Protein AF-A0A2E3DP23-F1 (afdb_monomer_lite)

pLDDT: mean 84.44, std 19.14, range [30.38, 98.75]

Secondary structure (DSSP, 8-state):
----------------------------------------PPP-EEEEEETT-PEEPSS-TT-EESS--SEEEEEE-TT----HHHHHIIIII--SEEEEE-TTSS-----EEEE-TT-B-TTT--BS--EEEEESS-SGGGTT-EEEEEEE--SS--PPEEEEETTEEEEEEEEETTEEPBHHHHHHHHHH-HHHHHHEEEEEPP-TTS---TT-BSSTT--HHHH-SEE-B----EE--EEEEEE-SSTTEEEEEESSPPPSSEEEEEE--SGGGS-B-TT-PBTT--SS-TTSPPPPEEEEEEE----------PPP--------------

Sequence (334 aa):
MFKRENHRSLSKSKDSSKHGQDGVKRRLFLENLEDRRLLAVGPQLIGVQDNDGSLLRFDDPTQTRNVAPRELTFRFDENQSFSDLQYQSIQVDSTGIQITRSNYDGQFMPAQAETDFGLTDDLTGESLVNIRFTASRLGVEHNDIKLLFQKKDMQIASLPQINVVDDRIEIVLNATPNNYTTAGELVEAINNDVDARSLIFAELIPDQNGDTKQDQNIVLDVDLTEVSPVELGGADDIVVKPGFVGVGDSSNELIVRFADTLPDDLYRIDVFSNGSLALRNTDGDQFNDLDDDISTPGQDRIINFELDLGAKVRAVVPQPVIRTVDQSSTVIRE

Foldseek 3Di:
DDDDDDDDDDDDDDDDDDDDDDDPPPPPPPPVPPPPPPFCFFWEWPFKAFPVRDTFDQPDQEAEDQFFGQKIKTFTDPPFFADPVLFCCCQPVVFQKWKWFQLAPQDWAFWKFKDLLCQADPPPRHRLWMKMKTFLDAAPVLQFQWEFEAEDQPVDQDAWDWDDDPSYIYTYFHPHPPRGHFQLSPQVNQCPDLRSSNTIHMDIDADPVRHSSRRHGSHPPGDRVVVPTGTTHDHPMHIFRFPGWDADPDRRMIMTGGPDGDDFGKMKMKRDFGGPRFNGTPVRHGYQRGGPDPVDTGDIRMGMYGYNNDDDPPDDDDDDDDDPPPPPPDDDDD

Radius of gyration: 34.32 Å; chains: 1; bounding box: 72×85×162 Å

Structure (mmCIF, N/CA/C/O backbone):
data_AF-A0A2E3DP23-F1
#
_entry.id   AF-A0A2E3DP23-F1
#
loop_
_atom_site.group_PDB
_atom_site.id
_atom_site.type_symbol
_atom_site.label_atom_id
_atom_site.label_alt_id
_atom_site.label_comp_id
_atom_site.label_asym_id
_atom_site.label_entity_id
_atom_site.label_seq_id
_atom_site.pdbx_PDB_ins_code
_atom_site.Cartn_x
_atom_site.Cartn_y
_atom_site.Cartn_z
_atom_site.occupancy
_atom_site.B_iso_or_equiv
_atom_site.auth_seq_id
_atom_site.auth_comp_id
_atom_site.auth_asym_id
_atom_site.auth_atom_id
_atom_site.pdbx_PDB_model_num
ATOM 1 N N . MET A 1 1 ? 0.204 43.462 -65.271 1.00 36.88 1 MET A N 1
ATOM 2 C CA . MET A 1 1 ? 1.243 44.451 -65.632 1.00 36.88 1 MET A CA 1
ATOM 3 C C . MET A 1 1 ? 0.733 45.825 -65.193 1.00 36.88 1 MET A C 1
ATOM 5 O O . MET A 1 1 ? -0.346 46.179 -65.630 1.00 36.88 1 MET A O 1
ATOM 9 N N . PHE A 1 2 ? 1.457 46.503 -64.286 1.00 34.47 2 PHE A N 1
ATOM 10 C CA . PHE A 1 2 ? 1.295 47.889 -63.773 1.00 34.47 2 PHE A CA 1
ATOM 11 C C . PHE A 1 2 ? -0.096 48.323 -63.238 1.00 34.47 2 PHE A C 1
ATOM 13 O O . PHE A 1 2 ? -1.029 48.503 -64.000 1.00 34.47 2 PHE A O 1
ATOM 20 N N . LYS A 1 3 ? -0.346 48.401 -6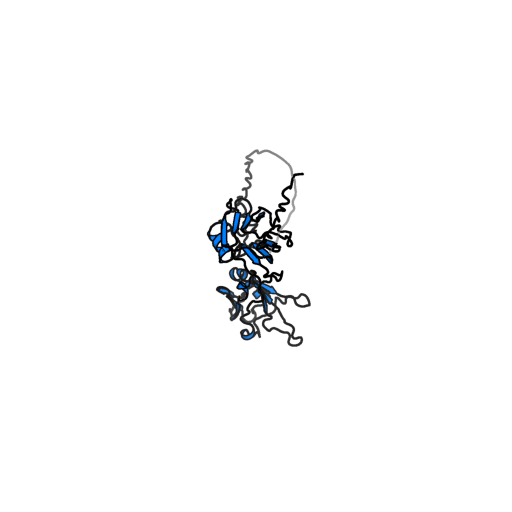1.918 1.00 33.12 3 LYS A N 1
ATOM 21 C CA . LYS A 1 3 ? 0.181 49.332 -60.883 1.00 33.12 3 LYS A CA 1
ATOM 22 C C . LYS A 1 3 ? -0.294 50.781 -61.111 1.00 33.12 3 LYS A C 1
ATOM 24 O O . LYS A 1 3 ? 0.259 51.454 -61.971 1.00 33.12 3 LYS A O 1
ATOM 29 N N . ARG A 1 4 ? -1.208 51.283 -60.271 1.00 35.47 4 ARG A N 1
ATOM 30 C CA . ARG A 1 4 ? -0.932 52.327 -59.255 1.00 35.47 4 ARG A CA 1
ATOM 31 C C . ARG A 1 4 ? -2.208 52.949 -58.688 1.00 35.47 4 ARG A C 1
ATOM 33 O O . ARG A 1 4 ? -3.120 53.331 -59.410 1.00 35.47 4 ARG A O 1
ATOM 40 N N . GLU A 1 5 ? -2.171 53.056 -57.368 1.00 35.97 5 GLU A N 1
ATOM 41 C CA . GLU A 1 5 ? -3.065 53.783 -56.479 1.00 35.97 5 GLU A CA 1
ATOM 42 C C . GLU A 1 5 ? -3.054 55.291 -56.754 1.00 35.97 5 GLU A C 1
ATOM 44 O O . GLU A 1 5 ? -2.080 55.835 -57.275 1.00 35.97 5 GLU A O 1
ATOM 49 N N . ASN A 1 6 ? -4.084 55.979 -56.260 1.00 34.97 6 ASN A N 1
ATOM 50 C CA . ASN A 1 6 ? -3.897 57.315 -55.713 1.00 34.97 6 ASN A CA 1
ATOM 51 C C . ASN A 1 6 ? -4.750 57.493 -54.452 1.00 34.97 6 ASN A C 1
ATOM 53 O O . ASN A 1 6 ? -5.978 57.473 -54.488 1.00 34.97 6 ASN A O 1
ATOM 57 N N . HIS A 1 7 ? -4.042 57.670 -53.338 1.00 37.12 7 HIS A N 1
ATOM 58 C CA . HIS A 1 7 ? -4.539 58.124 -52.048 1.00 37.12 7 HIS A CA 1
ATOM 59 C C . HIS A 1 7 ? -5.126 59.538 -52.134 1.00 37.12 7 HIS A C 1
ATOM 61 O O . HIS A 1 7 ? -4.534 60.405 -52.777 1.00 37.12 7 HIS A O 1
ATOM 67 N N . ARG A 1 8 ? -6.164 59.824 -51.333 1.00 35.97 8 ARG A N 1
ATOM 68 C CA . ARG A 1 8 ? -6.253 61.107 -50.610 1.00 35.97 8 ARG A CA 1
ATOM 69 C C . ARG A 1 8 ? -7.233 61.081 -49.430 1.00 35.97 8 ARG A C 1
ATOM 71 O O . ARG A 1 8 ? -8.444 61.080 -49.598 1.00 35.97 8 ARG A O 1
ATOM 78 N N . SER A 1 9 ? -6.624 61.061 -48.245 1.00 35.09 9 SER A N 1
ATOM 79 C CA . SER A 1 9 ? -6.905 61.869 -47.047 1.00 35.09 9 SER A CA 1
ATOM 80 C C . SER A 1 9 ? -8.351 62.270 -46.701 1.00 35.09 9 SER A C 1
ATOM 82 O O . SER A 1 9 ? -8.918 63.205 -47.263 1.00 35.09 9 SER A O 1
ATOM 84 N N . LEU A 1 10 ? -8.822 61.614 -45.639 1.00 39.22 10 LEU A N 1
ATOM 85 C CA . LEU A 1 10 ? -9.651 62.070 -44.513 1.00 39.22 10 LEU A CA 1
ATOM 86 C C . LEU A 1 10 ? -9.909 63.584 -44.379 1.00 39.22 10 LEU A C 1
ATOM 88 O O . LEU A 1 10 ? -8.973 64.377 -44.285 1.00 39.22 10 LEU A O 1
ATOM 92 N N . SER A 1 11 ? -11.176 63.953 -44.155 1.00 30.38 11 SER A N 1
ATOM 93 C CA . SER A 1 11 ? -11.518 65.069 -43.264 1.00 30.38 11 SER A CA 1
ATOM 94 C C . SER A 1 11 ? -12.951 64.958 -42.733 1.00 30.38 11 SER A C 1
ATOM 96 O O . SER A 1 11 ? -13.845 64.586 -43.490 1.00 30.38 11 SER A O 1
ATOM 98 N N . LYS A 1 12 ? -13.126 65.430 -41.487 1.00 34.12 12 LYS A N 1
ATOM 99 C CA . LYS A 1 12 ? -14.373 65.877 -40.831 1.00 34.12 12 LYS A CA 1
ATOM 100 C C . LYS A 1 12 ? -15.345 64.780 -40.403 1.00 34.12 12 LYS A C 1
ATOM 102 O O . LYS A 1 12 ? -15.490 63.766 -41.056 1.00 34.12 12 LYS A O 1
ATOM 107 N N . SER A 1 13 ? -16.142 64.942 -39.360 1.00 32.78 13 SER A N 1
ATOM 108 C CA . SER A 1 13 ? -16.258 65.872 -38.229 1.00 32.78 13 SER A CA 1
ATOM 109 C C . SER A 1 13 ? -17.547 65.395 -37.571 1.00 32.78 13 SER A C 1
ATOM 111 O O . SER A 1 13 ? -18.541 65.211 -38.270 1.00 32.78 13 SER A O 1
ATOM 113 N N . LYS A 1 14 ? -17.543 65.186 -36.257 1.00 40.28 14 LYS A N 1
ATOM 114 C CA . LYS A 1 14 ? -18.772 64.977 -35.486 1.00 40.28 14 LYS A CA 1
ATOM 115 C C . LYS A 1 14 ? -19.676 66.204 -35.640 1.00 40.28 14 LYS A C 1
ATOM 117 O O . LYS A 1 14 ? -19.157 67.309 -35.520 1.00 40.28 14 LYS A O 1
ATOM 122 N N . ASP A 1 15 ? -20.980 66.009 -35.829 1.00 33.66 15 ASP A N 1
ATOM 123 C CA . ASP A 1 15 ? -21.975 66.539 -34.890 1.00 33.66 15 ASP A CA 1
ATOM 124 C C . ASP A 1 15 ? -23.362 65.884 -35.065 1.00 33.66 15 ASP A C 1
ATOM 126 O O . ASP A 1 15 ? -23.753 65.511 -36.166 1.00 33.66 15 ASP A O 1
ATOM 130 N N . SER A 1 16 ? -24.007 65.729 -33.906 1.00 31.41 16 SER A N 1
ATOM 131 C CA . SER A 1 16 ? -25.416 65.554 -33.506 1.00 31.41 16 SER A CA 1
ATOM 132 C C . SER A 1 16 ? -26.531 65.598 -34.578 1.00 31.41 16 SER A C 1
ATOM 134 O O . SER A 1 16 ? -26.438 66.269 -35.591 1.00 31.41 16 SER A O 1
ATOM 136 N N . SER A 1 17 ? -27.702 64.965 -34.455 1.00 30.39 17 SER A N 1
ATOM 137 C CA . SER A 1 17 ? -28.584 64.603 -33.334 1.00 30.39 17 SER A CA 1
ATOM 138 C C . SER A 1 17 ? -29.705 63.716 -33.937 1.00 30.39 17 SER A C 1
ATOM 140 O O . SER A 1 17 ? -30.025 63.872 -35.108 1.00 30.39 17 SER A O 1
ATOM 142 N N . LYS A 1 18 ? -30.273 62.704 -33.269 1.00 34.69 18 LYS A N 1
ATOM 143 C CA . LYS A 1 18 ? -31.473 62.732 -32.397 1.00 34.69 18 LYS A CA 1
ATOM 144 C C . LYS A 1 18 ? -32.469 61.654 -32.872 1.00 34.69 18 LYS A C 1
ATOM 146 O O . LYS A 1 18 ? -32.751 61.555 -34.055 1.00 34.69 18 LYS A O 1
ATOM 151 N N . HIS A 1 19 ? -33.092 61.015 -31.881 1.00 33.88 19 HIS A N 1
ATOM 152 C CA . HIS A 1 19 ? -34.427 60.397 -31.896 1.00 33.88 19 HIS A CA 1
ATOM 153 C C . HIS A 1 19 ? -34.622 59.012 -32.525 1.00 33.88 19 HIS A C 1
ATOM 155 O O . HIS A 1 19 ? -34.475 58.806 -33.721 1.00 33.88 19 HIS A O 1
ATOM 161 N N . GLY A 1 20 ? -35.092 58.100 -31.672 1.00 34.06 20 GLY A N 1
ATOM 162 C CA . GLY A 1 20 ? -35.616 56.791 -32.036 1.00 34.06 20 GLY A CA 1
ATOM 163 C C . GLY A 1 20 ? -35.602 55.874 -30.822 1.00 34.06 20 GLY A C 1
ATOM 164 O O . GLY A 1 20 ? -34.677 55.088 -30.656 1.00 34.06 20 GLY A O 1
ATOM 165 N N . GLN A 1 21 ? -36.581 56.033 -29.928 1.00 47.22 21 GLN A N 1
ATOM 166 C CA . GLN A 1 21 ? -36.919 54.978 -28.978 1.00 47.22 21 GLN A CA 1
ATOM 167 C C . GLN A 1 21 ? -37.356 53.761 -29.790 1.00 47.22 21 GLN A C 1
ATOM 169 O O . GLN A 1 21 ? -38.341 53.868 -30.509 1.00 47.22 21 GLN A O 1
ATOM 174 N N . ASP A 1 22 ? -36.662 52.633 -29.668 1.00 43.31 22 ASP A N 1
ATOM 175 C CA . ASP A 1 22 ? -37.265 51.351 -30.012 1.00 43.31 22 ASP A CA 1
ATOM 176 C C . ASP A 1 22 ? -36.585 50.194 -29.279 1.00 43.31 22 ASP A C 1
ATOM 178 O O . ASP A 1 22 ? -35.395 49.925 -29.428 1.00 43.31 22 ASP A O 1
ATOM 182 N N . GLY A 1 23 ? -37.384 49.525 -28.448 1.00 42.91 23 GLY A N 1
ATOM 183 C CA . GLY A 1 23 ? -37.188 48.135 -28.062 1.00 42.91 23 GLY A CA 1
ATOM 184 C C . GLY A 1 23 ? -35.846 47.771 -27.436 1.00 42.91 23 GLY A C 1
ATOM 185 O O . GLY A 1 23 ? -35.184 46.853 -27.922 1.00 42.91 23 GLY A O 1
ATOM 186 N N . VAL A 1 24 ? -35.494 48.356 -26.283 1.00 41.56 24 VAL A N 1
ATOM 187 C CA . VAL A 1 24 ? -34.596 47.647 -25.359 1.00 41.56 24 VAL A CA 1
ATOM 188 C C . VAL A 1 24 ? -35.372 46.439 -24.842 1.00 41.56 24 VAL A C 1
ATOM 190 O O . VAL A 1 24 ? -36.045 46.484 -23.812 1.00 41.56 24 VAL A O 1
ATOM 193 N N . LYS A 1 25 ? -35.300 45.348 -25.613 1.00 48.38 25 LYS A N 1
ATOM 194 C CA . LYS A 1 25 ? -35.467 43.989 -25.122 1.00 48.38 25 LYS A CA 1
ATOM 195 C C . LYS A 1 25 ? -34.634 43.929 -23.850 1.00 48.38 25 LYS A C 1
ATOM 197 O O . LYS A 1 25 ? -33.406 43.889 -23.921 1.00 48.38 25 LYS A O 1
ATOM 202 N N . ARG A 1 26 ? -35.295 43.959 -22.690 1.00 49.75 26 ARG A N 1
ATOM 203 C CA . ARG A 1 26 ? -34.719 43.456 -21.448 1.00 49.75 26 ARG A CA 1
ATOM 204 C C . ARG A 1 26 ? -34.439 41.984 -21.720 1.00 49.75 26 ARG A C 1
ATOM 206 O O . ARG A 1 26 ? -35.286 41.132 -21.479 1.00 49.75 26 ARG A O 1
ATOM 213 N N . ARG A 1 27 ? -33.282 41.702 -22.327 1.00 51.25 27 ARG A N 1
ATOM 214 C CA . ARG A 1 27 ? -32.632 40.405 -22.228 1.00 51.25 27 ARG A CA 1
ATOM 215 C C . ARG A 1 27 ? -32.384 40.279 -20.741 1.00 51.25 27 ARG A C 1
ATOM 217 O O . ARG A 1 27 ? -31.445 40.868 -20.218 1.00 51.25 27 ARG A O 1
ATOM 224 N N . LEU A 1 28 ? -33.327 39.622 -20.071 1.00 43.59 28 LEU A N 1
ATOM 225 C CA . LEU A 1 28 ? -33.050 38.915 -18.843 1.00 43.59 28 LEU A CA 1
ATOM 226 C C . LEU A 1 28 ? -31.789 38.120 -19.169 1.00 43.59 28 LEU A C 1
ATOM 228 O O . LEU A 1 28 ? -31.831 37.173 -19.954 1.00 43.59 28 LEU A O 1
ATOM 232 N N . PHE A 1 29 ? -30.653 38.617 -18.691 1.00 46.75 29 PHE A N 1
ATOM 233 C CA . PHE A 1 29 ? -29.474 37.803 -18.488 1.00 46.75 29 PHE A CA 1
ATOM 234 C C . PHE A 1 29 ? -29.916 36.833 -17.394 1.00 46.75 29 PHE A C 1
ATOM 236 O O . PHE A 1 29 ? -29.727 37.067 -16.208 1.00 46.75 29 PHE A O 1
ATOM 243 N N . LEU A 1 30 ? -30.660 35.806 -17.803 1.00 50.38 30 LEU A N 1
ATOM 244 C CA . LEU A 1 30 ? -30.577 34.535 -17.131 1.00 50.38 30 LEU A CA 1
ATOM 245 C C . LEU A 1 30 ? -29.128 34.143 -17.386 1.00 50.38 30 LEU A C 1
ATOM 247 O O . LEU A 1 30 ? -28.790 33.645 -18.459 1.00 50.38 30 LEU A O 1
ATOM 251 N N . GLU A 1 31 ? -28.251 34.486 -16.442 1.00 50.41 31 GLU A N 1
ATOM 252 C CA . GLU A 1 31 ? -27.195 33.543 -16.115 1.00 50.41 31 GLU A CA 1
ATOM 253 C C . GLU A 1 31 ? -27.908 32.194 -16.068 1.00 50.41 31 GLU A C 1
ATOM 255 O O . GLU A 1 31 ? -28.864 32.018 -15.305 1.00 50.41 31 GLU A O 1
ATOM 260 N N . ASN A 1 32 ? -27.555 31.293 -16.986 1.00 53.38 32 ASN A N 1
ATOM 261 C CA . ASN A 1 32 ? -27.799 29.897 -16.695 1.00 53.38 32 ASN A CA 1
ATOM 262 C C . ASN A 1 32 ? -27.042 29.698 -15.394 1.00 53.38 32 ASN A C 1
ATOM 264 O O . ASN A 1 32 ? -25.818 29.808 -15.377 1.00 53.38 32 ASN A O 1
ATOM 268 N N . LEU A 1 33 ? -27.793 29.555 -14.304 1.00 57.03 33 LEU A N 1
ATOM 269 C CA . LEU A 1 33 ? -27.262 28.957 -13.101 1.00 57.03 33 LEU A CA 1
ATOM 270 C C . LEU A 1 33 ? -26.592 27.690 -13.617 1.00 57.03 33 LEU A C 1
ATOM 272 O O . LEU A 1 33 ? -27.275 26.873 -14.239 1.00 57.03 33 LEU A O 1
ATOM 276 N N . GLU A 1 34 ? -25.269 27.596 -13.489 1.00 55.78 34 GLU A N 1
ATOM 277 C CA . GLU A 1 34 ? -24.611 26.310 -13.660 1.00 55.78 34 GLU A CA 1
ATOM 278 C C . GLU A 1 34 ? -25.444 25.332 -12.845 1.00 55.78 34 GLU A C 1
ATOM 280 O O . GLU A 1 34 ? -25.796 25.637 -11.694 1.00 55.78 34 GLU A O 1
ATOM 285 N N . ASP A 1 35 ? -25.881 24.244 -13.486 1.00 52.91 35 ASP A N 1
ATOM 286 C CA . ASP A 1 35 ? -26.581 23.199 -12.768 1.00 52.91 35 ASP A CA 1
ATOM 287 C C . ASP A 1 35 ? -25.703 22.909 -11.562 1.00 52.91 35 ASP A C 1
ATOM 289 O O . ASP A 1 35 ? -24.542 22.523 -11.710 1.00 52.91 35 ASP A O 1
ATOM 293 N N . ARG A 1 36 ? -26.231 23.170 -10.363 1.00 45.75 36 ARG A N 1
ATOM 294 C CA . ARG A 1 36 ? -25.636 22.669 -9.136 1.00 45.75 36 ARG A CA 1
ATOM 295 C C . ARG A 1 36 ? -25.795 21.155 -9.211 1.00 45.75 36 ARG A C 1
ATOM 297 O O . ARG A 1 36 ? -26.650 20.590 -8.536 1.00 45.75 36 ARG A O 1
ATOM 304 N N . ARG A 1 37 ? -24.995 20.494 -10.053 1.00 48.16 37 ARG A N 1
ATOM 305 C CA . ARG A 1 37 ? -24.483 19.182 -9.711 1.00 48.16 37 ARG A CA 1
ATOM 306 C C . ARG A 1 37 ? -23.832 19.450 -8.367 1.00 48.16 37 ARG A C 1
ATOM 308 O O . ARG A 1 37 ? -22.857 20.193 -8.281 1.00 48.16 37 ARG A O 1
ATOM 315 N N . LEU A 1 38 ? -24.497 18.998 -7.305 1.00 53.09 38 LEU A N 1
ATOM 316 C CA . LEU A 1 38 ? -23.800 18.689 -6.070 1.00 53.09 38 LEU A CA 1
ATOM 317 C C . LEU A 1 38 ? -22.521 17.999 -6.536 1.00 53.09 38 LEU A C 1
ATOM 319 O O . LEU A 1 38 ? -22.615 17.006 -7.258 1.00 53.09 38 LEU A O 1
ATOM 323 N N . LEU A 1 39 ? -21.368 18.613 -6.270 1.00 55.50 39 LEU A N 1
ATOM 324 C CA . LEU A 1 39 ? -20.112 17.887 -6.367 1.00 55.50 39 LEU A CA 1
ATOM 325 C C . LEU A 1 39 ? -20.371 16.636 -5.531 1.00 55.50 39 LEU A C 1
ATOM 327 O O . LEU A 1 39 ? -20.762 16.772 -4.367 1.00 55.50 39 LEU A O 1
ATOM 331 N N . ALA A 1 40 ? -20.356 15.465 -6.164 1.00 56.00 40 ALA A N 1
ATOM 332 C CA . ALA A 1 40 ? -20.444 14.218 -5.434 1.00 56.00 40 ALA A CA 1
ATOM 333 C C . ALA A 1 40 ? -19.135 14.155 -4.655 1.00 56.00 40 ALA A C 1
ATOM 335 O O . ALA A 1 40 ? -18.089 13.850 -5.206 1.00 56.00 40 ALA A O 1
ATOM 336 N N . VAL A 1 41 ? -19.177 14.651 -3.422 1.00 76.69 41 VAL A N 1
ATOM 337 C CA . VAL A 1 41 ? -18.060 14.560 -2.496 1.00 76.69 41 VAL A CA 1
ATOM 338 C C . VAL A 1 41 ? -18.237 13.204 -1.847 1.00 76.69 41 VAL A C 1
ATOM 340 O O . VAL A 1 41 ? -19.283 12.931 -1.248 1.00 76.69 41 VAL A O 1
ATOM 343 N N . GLY A 1 42 ? -17.251 12.338 -2.028 1.00 86.75 42 GLY A N 1
ATOM 344 C CA . GLY A 1 42 ? -17.285 11.026 -1.420 1.00 86.75 42 GLY A CA 1
ATOM 345 C C . GLY A 1 42 ? -17.201 11.102 0.106 1.00 86.75 42 GLY A C 1
ATOM 346 O O . GLY A 1 42 ? -17.005 12.178 0.681 1.00 86.75 42 GLY A O 1
ATOM 347 N N . PRO A 1 43 ? -17.381 9.967 0.800 1.00 91.81 43 PRO A N 1
ATOM 348 C CA . PRO A 1 43 ? -17.526 9.962 2.247 1.00 91.81 43 PRO A CA 1
ATOM 349 C C . PRO A 1 43 ? -16.311 10.584 2.941 1.00 91.81 43 PRO A C 1
ATOM 351 O O . PRO A 1 43 ? -15.167 10.242 2.639 1.00 91.81 43 PRO A O 1
ATOM 354 N N . GLN A 1 44 ? -16.559 11.462 3.912 1.00 92.19 44 GLN A N 1
ATOM 355 C CA . GLN A 1 44 ? -15.531 12.095 4.739 1.00 92.19 44 GLN A CA 1
ATOM 356 C C . GLN A 1 44 ? -15.633 11.614 6.181 1.00 92.19 44 GLN A C 1
ATOM 358 O O . GLN A 1 44 ? -16.699 11.663 6.790 1.00 92.19 44 GLN A O 1
ATOM 363 N N . LEU A 1 45 ? -14.520 11.170 6.767 1.00 94.00 45 LEU A N 1
ATOM 364 C CA . LEU A 1 45 ? -14.516 10.649 8.135 1.00 94.00 45 LEU A CA 1
ATOM 365 C C . LEU A 1 45 ? -14.553 11.804 9.142 1.00 94.00 45 LEU A C 1
ATOM 367 O O . LEU A 1 45 ? -13.597 12.575 9.242 1.00 94.00 45 LEU A O 1
ATOM 371 N N . ILE A 1 46 ? -15.622 11.885 9.935 1.00 92.44 46 ILE A N 1
ATOM 372 C CA . ILE A 1 46 ? -15.774 12.905 10.986 1.00 92.44 46 ILE A CA 1
ATOM 373 C C . ILE A 1 46 ? -15.231 12.439 12.342 1.00 92.44 46 ILE A C 1
ATOM 375 O O . ILE A 1 46 ? -14.871 13.264 13.180 1.00 92.44 46 ILE A O 1
ATOM 379 N N . GLY A 1 47 ? -15.165 11.127 12.580 1.00 92.81 47 GLY A N 1
ATOM 380 C CA . GLY A 1 47 ? -14.684 10.577 13.844 1.00 92.81 47 GLY A CA 1
ATOM 381 C C . GLY A 1 47 ? -14.720 9.055 13.885 1.00 92.81 47 GLY A C 1
ATOM 382 O O . GLY A 1 47 ? -15.525 8.426 13.202 1.00 92.81 47 GLY A O 1
ATOM 383 N N . VAL A 1 48 ? -13.876 8.472 14.734 1.00 95.75 48 VAL A N 1
ATOM 384 C CA . VAL A 1 48 ? -13.966 7.059 15.122 1.00 95.75 48 VAL A CA 1
ATOM 385 C C . VAL A 1 48 ? -14.173 7.002 16.626 1.00 95.75 48 VAL A C 1
ATOM 387 O O . VAL A 1 48 ? -13.448 7.659 17.369 1.00 95.75 48 VAL A O 1
ATOM 390 N N . GLN A 1 49 ? -15.180 6.267 17.079 1.00 94.94 49 GLN A N 1
ATOM 391 C CA . GLN A 1 49 ? -15.509 6.101 18.494 1.00 94.94 49 GLN A CA 1
ATOM 392 C C . GLN A 1 49 ? -15.304 4.658 18.922 1.00 94.94 49 GLN A C 1
ATOM 394 O O . GLN A 1 49 ? -15.572 3.748 18.144 1.00 94.94 49 GLN A O 1
ATOM 399 N N . ASP A 1 50 ? -14.875 4.450 20.160 1.00 92.38 50 ASP A N 1
ATOM 400 C CA . ASP A 1 50 ? -14.935 3.136 20.792 1.00 92.38 50 ASP A CA 1
ATOM 401 C C . ASP A 1 50 ? -16.305 2.887 21.456 1.00 92.38 50 ASP A C 1
ATOM 403 O O . ASP A 1 50 ? -17.226 3.706 21.406 1.00 92.38 50 ASP A O 1
ATOM 407 N N . ASN A 1 51 ? -16.435 1.740 22.121 1.00 87.44 51 ASN A N 1
ATOM 408 C CA . ASN A 1 51 ? -17.660 1.337 22.821 1.00 87.44 51 ASN A CA 1
ATOM 409 C C . ASN A 1 51 ? -18.075 2.224 24.007 1.00 87.44 51 ASN A C 1
ATOM 411 O O . ASN A 1 51 ? -19.194 2.049 24.490 1.00 87.44 51 ASN A O 1
ATOM 415 N N . ASP A 1 52 ? -17.223 3.119 24.519 1.00 84.69 52 ASP A N 1
ATOM 416 C CA . ASP A 1 52 ? -17.641 4.089 25.544 1.00 84.69 52 ASP A CA 1
ATOM 417 C C . ASP A 1 52 ? -18.008 5.464 24.951 1.00 84.69 52 ASP A C 1
ATOM 419 O O . ASP A 1 52 ? -18.466 6.358 25.669 1.00 84.69 52 ASP A O 1
ATOM 423 N N . GLY A 1 53 ? -17.899 5.598 23.624 1.00 83.25 53 GLY A N 1
ATOM 424 C CA . GLY A 1 53 ? -18.173 6.818 22.874 1.00 83.25 53 GLY A CA 1
ATOM 425 C C . GLY A 1 53 ? -16.982 7.776 22.821 1.00 83.25 53 GLY A C 1
ATOM 426 O O . GLY A 1 53 ? -17.098 8.853 22.223 1.00 83.25 53 GLY A O 1
ATOM 427 N N . SER A 1 54 ? -15.843 7.416 23.418 1.00 88.56 54 SER A N 1
ATOM 428 C CA . SER A 1 54 ? -14.625 8.208 23.364 1.00 88.56 54 SER A CA 1
ATOM 429 C C . SER A 1 54 ? -14.044 8.210 21.954 1.00 88.56 54 SER A C 1
ATOM 431 O O . SER A 1 54 ? -13.890 7.177 21.303 1.00 88.56 54 SER A O 1
ATOM 433 N N . LEU A 1 55 ? -13.696 9.405 21.481 1.00 91.50 55 LEU A N 1
ATOM 434 C CA . LEU A 1 55 ? -13.174 9.621 20.136 1.00 91.50 55 LEU A CA 1
ATOM 435 C C . LEU A 1 55 ? -11.704 9.222 20.048 1.00 91.50 55 LEU A C 1
ATOM 437 O O . LEU A 1 55 ? -10.897 9.649 20.877 1.00 91.50 55 LEU A O 1
ATOM 441 N N . LEU A 1 56 ? -11.354 8.454 19.020 1.00 90.25 56 LEU A N 1
ATOM 442 C CA . LEU A 1 56 ? -9.981 8.296 18.568 1.00 90.25 56 LEU A CA 1
ATOM 443 C C . LEU A 1 56 ? -9.568 9.561 17.817 1.00 90.25 56 LEU A C 1
ATOM 445 O O . LEU A 1 56 ? -10.196 9.956 16.834 1.00 90.25 56 LEU A O 1
ATOM 449 N N . ARG A 1 57 ? -8.523 10.218 18.312 1.00 84.19 57 ARG A N 1
ATOM 450 C CA . ARG A 1 57 ? -7.994 11.448 17.719 1.00 84.19 57 ARG A CA 1
ATOM 451 C C . ARG A 1 57 ? -7.175 11.134 16.473 1.00 84.19 57 ARG A C 1
ATOM 453 O O . ARG A 1 57 ? -6.448 10.147 16.452 1.00 84.19 57 ARG A O 1
ATOM 460 N N . PHE A 1 58 ? -7.287 11.977 15.451 1.00 84.56 58 PHE A N 1
ATOM 461 C CA . PHE A 1 58 ? -6.556 11.810 14.187 1.00 84.56 58 PHE A CA 1
ATOM 462 C C . PHE A 1 58 ? -5.162 12.446 14.222 1.00 84.56 58 PHE A C 1
ATOM 464 O O . PHE A 1 58 ? -4.321 12.136 13.387 1.00 84.56 58 PHE A O 1
ATOM 471 N N . ASP A 1 59 ? -4.931 13.355 15.166 1.00 77.88 59 ASP A N 1
ATOM 472 C CA . ASP A 1 59 ? -3.711 14.146 15.328 1.00 77.88 59 ASP A CA 1
ATOM 473 C C . ASP A 1 59 ? -2.792 13.631 16.446 1.00 77.88 59 ASP A C 1
ATOM 475 O O . ASP A 1 59 ? -1.683 14.137 16.608 1.00 77.88 59 ASP A O 1
ATOM 479 N N . ASP A 1 60 ? -3.233 12.622 17.202 1.00 79.44 60 ASP A N 1
ATOM 480 C CA . ASP A 1 60 ? -2.508 12.066 18.343 1.00 79.44 60 ASP A CA 1
ATOM 481 C C . ASP A 1 60 ? -2.138 10.594 18.093 1.00 79.44 60 ASP A C 1
ATOM 483 O O . ASP A 1 60 ? -2.945 9.697 18.357 1.00 79.44 60 ASP A O 1
ATOM 487 N N . PRO A 1 61 ? -0.916 10.316 17.600 1.00 71.06 61 PRO A N 1
ATOM 488 C CA . PRO A 1 61 ? -0.450 8.950 17.387 1.00 71.06 61 PRO A CA 1
ATOM 489 C C . PRO A 1 61 ? -0.121 8.218 18.697 1.00 71.06 61 PRO A C 1
ATOM 491 O O . PRO A 1 61 ? 0.180 7.031 18.658 1.00 71.06 61 PRO A O 1
ATOM 494 N N . THR A 1 62 ? -0.158 8.910 19.842 1.00 74.94 62 THR A N 1
ATOM 495 C CA . THR A 1 62 ? 0.230 8.392 21.164 1.00 74.94 62 THR A CA 1
ATOM 496 C C . THR A 1 62 ? -0.964 8.157 22.087 1.00 74.94 62 THR A C 1
ATOM 498 O O . THR A 1 62 ? -0.807 8.047 23.302 1.00 74.94 62 THR A O 1
ATOM 501 N N . GLN A 1 63 ? -2.183 8.105 21.542 1.00 89.88 63 GLN A N 1
ATOM 502 C CA . GLN A 1 63 ? -3.368 7.890 22.363 1.00 89.88 63 GLN A CA 1
ATOM 503 C C . GLN A 1 63 ? -3.395 6.466 22.940 1.00 89.88 63 GLN A C 1
ATOM 505 O O . GLN A 1 63 ? -3.642 5.485 22.238 1.00 89.88 63 GLN A O 1
ATOM 510 N N . THR A 1 64 ? -3.185 6.365 24.248 1.00 91.38 64 THR A N 1
ATOM 511 C CA . THR A 1 64 ? -3.260 5.100 24.982 1.00 91.38 64 THR A CA 1
ATOM 512 C C . THR A 1 64 ? -4.674 4.857 25.514 1.00 91.38 64 THR A C 1
ATOM 514 O O . THR A 1 64 ? -5.340 5.759 26.035 1.00 91.38 64 THR A O 1
ATOM 517 N N . ARG A 1 65 ? -5.140 3.611 25.421 1.00 90.38 65 ARG A N 1
ATOM 518 C CA . ARG A 1 65 ? -6.408 3.132 25.976 1.00 90.38 65 ARG A CA 1
ATOM 519 C C . ARG A 1 65 ? -6.141 2.011 26.968 1.00 90.38 65 ARG A C 1
ATOM 521 O O . ARG A 1 65 ? -5.506 1.020 26.640 1.00 90.38 65 ARG A O 1
ATOM 528 N N . ASN A 1 66 ? -6.741 2.118 28.150 1.00 91.31 66 ASN A N 1
ATOM 529 C CA . ASN A 1 66 ? -6.585 1.102 29.199 1.00 91.31 66 ASN A CA 1
ATOM 530 C C . ASN A 1 66 ? -7.648 -0.008 29.138 1.00 91.31 66 ASN A C 1
ATOM 532 O O . ASN A 1 66 ? -7.719 -0.885 30.001 1.00 91.31 66 ASN A O 1
ATOM 536 N N . VAL A 1 67 ? -8.535 0.061 28.145 1.00 90.44 67 VAL A N 1
ATOM 537 C CA . VAL A 1 67 ? -9.619 -0.894 27.919 1.00 90.44 67 VAL A CA 1
ATOM 538 C C . VAL A 1 67 ? -9.647 -1.222 26.436 1.00 90.44 67 VAL A C 1
ATOM 540 O O . VAL A 1 67 ? -9.769 -0.327 25.605 1.00 90.44 67 VAL A O 1
ATOM 543 N N . ALA A 1 68 ? -9.560 -2.511 26.111 1.00 93.19 68 ALA A N 1
ATOM 544 C CA . ALA A 1 68 ? -9.646 -2.968 24.733 1.00 93.19 68 ALA A CA 1
ATOM 545 C C . ALA A 1 68 ? -11.059 -2.703 24.185 1.00 93.19 68 ALA A C 1
ATOM 547 O O . ALA A 1 68 ? -12.036 -3.165 24.798 1.00 93.19 68 ALA A O 1
ATOM 548 N N . PRO A 1 69 ? -11.195 -2.010 23.043 1.00 95.00 69 PRO A N 1
ATOM 549 C CA . PRO A 1 69 ? -12.476 -1.896 22.378 1.00 95.00 69 PRO A CA 1
ATOM 550 C C . PRO A 1 69 ? -12.934 -3.272 21.880 1.00 95.00 69 PRO A C 1
ATOM 552 O O . PRO A 1 69 ? -12.144 -4.133 21.499 1.00 95.00 69 PRO A O 1
ATOM 555 N N . ARG A 1 70 ? -14.243 -3.487 21.930 1.00 95.19 70 ARG A N 1
ATOM 556 C CA . ARG A 1 70 ? -14.975 -4.585 21.297 1.00 95.19 70 ARG A CA 1
ATOM 557 C C . ARG A 1 70 ? -15.494 -4.181 19.926 1.00 95.19 70 ARG A C 1
ATOM 559 O O . ARG A 1 70 ? -15.620 -5.041 19.062 1.00 95.19 70 ARG A O 1
ATOM 566 N N . GLU A 1 71 ? -15.788 -2.903 19.735 1.00 95.69 71 GLU A N 1
ATOM 567 C CA . GLU A 1 71 ? -16.186 -2.336 18.456 1.00 95.69 71 GLU A CA 1
ATOM 568 C C . GLU A 1 71 ? -15.679 -0.905 18.302 1.00 95.69 71 GLU A C 1
ATOM 570 O O . GLU A 1 71 ? -15.381 -0.222 19.285 1.00 95.69 71 GLU A O 1
ATOM 575 N N . LEU A 1 72 ? -15.579 -0.488 17.045 1.00 96.81 72 LEU A N 1
ATOM 576 C CA . LEU A 1 72 ? -15.306 0.872 16.628 1.00 96.81 72 LEU A CA 1
ATOM 577 C C . LEU A 1 72 ? -16.441 1.350 15.724 1.00 96.81 72 LEU A C 1
ATOM 579 O O . LEU A 1 72 ? -16.811 0.658 14.775 1.00 96.81 72 LEU A O 1
ATOM 583 N N . THR A 1 73 ? -16.953 2.543 16.001 1.00 96.06 73 THR A N 1
ATOM 584 C CA . THR A 1 73 ? -17.948 3.221 15.170 1.00 96.06 73 THR A CA 1
ATOM 585 C C . THR A 1 73 ? -17.264 4.325 14.382 1.00 96.06 73 THR A C 1
ATOM 587 O O . THR A 1 73 ? -16.849 5.340 14.943 1.00 96.06 73 THR A O 1
ATOM 590 N N . PHE A 1 74 ? -17.159 4.130 13.075 1.00 96.19 74 PHE A N 1
ATOM 591 C CA . PHE A 1 74 ? -16.696 5.120 12.116 1.00 96.19 74 PHE A CA 1
ATOM 592 C C . PHE A 1 74 ? -17.888 5.965 11.698 1.00 96.19 74 PHE A C 1
ATOM 594 O O . PHE A 1 74 ? -18.878 5.441 11.191 1.00 96.19 74 PHE A O 1
ATOM 601 N N . ARG A 1 75 ? -17.802 7.270 11.920 1.00 95.00 75 ARG A N 1
ATOM 602 C CA . ARG A 1 75 ? -18.839 8.218 11.529 1.00 95.00 75 ARG A CA 1
ATOM 603 C C . ARG A 1 75 ? -18.353 9.016 10.333 1.00 95.00 75 ARG A C 1
ATOM 605 O O . ARG A 1 75 ? -17.253 9.575 10.381 1.00 95.00 75 ARG A O 1
ATOM 612 N N . PHE A 1 76 ? -19.187 9.102 9.308 1.00 94.75 76 PHE A N 1
ATOM 613 C CA . PHE A 1 76 ? -18.941 9.900 8.112 1.00 94.75 76 PHE A CA 1
ATOM 614 C C . PHE A 1 76 ? -19.844 11.138 8.083 1.00 94.75 76 PHE A C 1
ATOM 616 O O . PHE A 1 76 ? -20.744 11.280 8.918 1.00 94.75 76 PHE A O 1
ATOM 623 N N . ASP A 1 77 ? -19.576 12.062 7.169 1.00 92.06 77 ASP A N 1
ATOM 624 C CA . ASP A 1 77 ? -20.382 13.256 6.942 1.00 92.06 77 ASP A CA 1
ATOM 625 C C . ASP A 1 77 ? -21.849 12.932 6.597 1.00 92.06 77 ASP A C 1
ATOM 627 O O . ASP A 1 77 ? -22.254 11.787 6.372 1.00 92.06 77 ASP A O 1
ATOM 631 N N . GLU A 1 78 ? -22.697 13.957 6.665 1.00 84.69 78 GLU A N 1
ATOM 632 C CA . GLU A 1 78 ? -24.134 13.791 6.458 1.00 84.69 78 GLU A CA 1
ATOM 633 C C . GLU A 1 78 ? -24.438 13.355 5.016 1.00 84.69 78 GLU A C 1
ATOM 635 O O . GLU A 1 78 ? -23.794 13.799 4.071 1.00 84.69 78 GLU A O 1
ATOM 640 N N . ASN A 1 79 ? -25.495 12.556 4.842 1.00 85.25 79 ASN A N 1
ATOM 641 C CA . ASN A 1 79 ? -25.961 12.005 3.557 1.00 85.25 79 ASN A CA 1
ATOM 642 C C . ASN A 1 79 ? -25.126 10.856 2.974 1.00 85.25 79 ASN A C 1
ATOM 644 O O . ASN A 1 79 ? -25.447 10.393 1.884 1.00 85.25 79 ASN A O 1
ATOM 648 N N . GLN A 1 80 ? -24.142 10.330 3.707 1.00 91.12 80 GLN A N 1
ATOM 649 C CA . GLN A 1 80 ? -23.487 9.084 3.313 1.00 91.12 80 GLN A CA 1
ATOM 650 C C . GLN A 1 80 ? -24.363 7.865 3.629 1.00 91.12 80 GLN A C 1
ATOM 652 O O . GLN A 1 80 ? -25.121 7.822 4.609 1.00 91.12 80 GLN A O 1
ATOM 657 N N . SER A 1 81 ? -24.258 6.860 2.768 1.00 92.12 81 SER A N 1
ATOM 658 C CA . SER A 1 81 ? -24.966 5.594 2.894 1.00 92.12 81 SER A CA 1
ATOM 659 C C . SER A 1 81 ? -24.040 4.451 2.503 1.00 92.12 81 SER A C 1
ATOM 661 O O . SER A 1 81 ? -23.315 4.543 1.513 1.00 92.12 81 SER A O 1
ATOM 663 N N . PHE A 1 82 ? -24.081 3.370 3.275 1.00 91.69 82 PHE A N 1
ATOM 664 C CA . PHE A 1 82 ? -23.316 2.150 3.041 1.00 91.69 82 PHE A CA 1
ATOM 665 C C . PHE A 1 82 ? -24.256 0.935 2.947 1.00 91.69 82 PHE A C 1
ATOM 667 O O . PHE A 1 82 ? -25.424 0.982 3.342 1.00 91.69 82 PHE A O 1
ATOM 674 N N . SER A 1 83 ? -23.756 -0.167 2.395 1.00 86.94 83 SER A N 1
ATOM 675 C CA . SER A 1 83 ? -24.482 -1.397 2.080 1.00 86.94 83 SER A CA 1
ATOM 676 C C . SER A 1 83 ? -23.700 -2.656 2.448 1.00 86.94 83 SER A C 1
ATOM 678 O O . SER A 1 83 ? -22.481 -2.640 2.616 1.00 86.94 83 SER A O 1
ATOM 680 N N . ASP A 1 84 ? -24.414 -3.782 2.470 1.00 82.81 84 ASP A N 1
ATOM 681 C CA . ASP A 1 84 ? -23.876 -5.102 2.814 1.00 82.81 84 ASP A CA 1
ATOM 682 C C . ASP A 1 84 ? -22.679 -5.541 1.960 1.00 82.81 84 ASP A C 1
ATOM 684 O O . ASP A 1 84 ? -21.813 -6.267 2.450 1.00 82.81 84 ASP A O 1
ATOM 688 N N . LEU A 1 85 ? -22.598 -5.092 0.701 1.00 80.00 85 LEU A N 1
ATOM 689 C CA . LEU A 1 85 ? -21.459 -5.398 -0.167 1.00 80.00 85 LEU A CA 1
ATOM 690 C C . LEU A 1 85 ? -20.166 -4.765 0.362 1.00 80.00 85 LEU A C 1
ATOM 692 O O . LEU A 1 85 ? -19.150 -5.448 0.435 1.00 80.00 85 LEU A O 1
ATOM 696 N N . GLN A 1 86 ? -20.212 -3.504 0.808 1.00 83.38 86 GLN A N 1
ATOM 697 C CA . GLN A 1 86 ? -19.038 -2.846 1.394 1.00 83.38 86 GLN A CA 1
ATOM 698 C C . GLN A 1 86 ? -18.610 -3.514 2.705 1.00 83.38 86 GLN A C 1
ATOM 700 O O . GLN A 1 86 ? -17.419 -3.594 2.998 1.00 83.38 86 GLN A O 1
ATOM 705 N N . TYR A 1 87 ? -19.555 -4.046 3.484 1.00 88.00 87 TYR A N 1
ATOM 706 C CA . TYR A 1 87 ? -19.232 -4.733 4.739 1.00 88.00 87 TYR A CA 1
ATOM 707 C C . TYR A 1 87 ? -18.464 -6.024 4.500 1.00 88.00 87 TYR A C 1
ATOM 709 O O . TYR A 1 87 ? -17.524 -6.315 5.236 1.00 88.00 87 TYR A O 1
ATOM 717 N N . GLN A 1 88 ? -18.836 -6.778 3.462 1.00 85.62 88 GLN A N 1
ATOM 718 C CA . GLN A 1 88 ? -18.116 -7.991 3.078 1.00 85.62 88 GLN A CA 1
ATOM 719 C C . GLN A 1 88 ? -16.685 -7.669 2.649 1.00 85.62 88 GLN A C 1
ATOM 721 O O . GLN A 1 88 ? -15.763 -8.333 3.115 1.00 85.62 88 GLN A O 1
ATOM 726 N N . SER A 1 89 ? -16.496 -6.616 1.853 1.00 85.69 89 SER A N 1
ATOM 727 C CA . SER A 1 89 ? -15.169 -6.171 1.417 1.00 85.69 89 SER A CA 1
ATOM 728 C C . SER A 1 89 ? -14.269 -5.761 2.593 1.00 85.69 89 SER A C 1
ATOM 730 O O . SER A 1 89 ? -13.122 -6.195 2.669 1.00 85.69 89 SER A O 1
ATOM 732 N N . ILE A 1 90 ? -14.799 -5.034 3.585 1.00 89.94 90 ILE A N 1
ATOM 733 C CA . ILE A 1 90 ? -14.050 -4.694 4.810 1.00 89.94 90 ILE A CA 1
ATOM 734 C C . ILE A 1 90 ? -13.753 -5.949 5.647 1.00 89.94 90 ILE A C 1
ATOM 736 O O . ILE A 1 90 ? -12.645 -6.130 6.149 1.00 89.94 90 ILE A O 1
ATOM 740 N N . GLN A 1 91 ? -14.736 -6.835 5.825 1.00 90.44 91 GLN A N 1
ATOM 741 C CA . GLN A 1 91 ? -14.599 -7.979 6.727 1.00 90.44 91 GLN A CA 1
ATOM 742 C C . GLN A 1 91 ? -13.688 -9.087 6.177 1.00 90.44 91 GLN A C 1
ATOM 744 O O . GLN A 1 91 ? -12.947 -9.704 6.945 1.00 90.44 91 GLN A O 1
ATOM 749 N N . VAL A 1 92 ? -13.787 -9.385 4.881 1.00 87.19 92 VAL A N 1
ATOM 750 C CA . VAL A 1 92 ? -13.117 -10.532 4.247 1.00 87.19 92 VAL A CA 1
ATOM 751 C C . VAL A 1 92 ? -11.821 -10.103 3.582 1.00 87.19 92 VAL A C 1
ATOM 753 O O . VAL A 1 92 ? -10.778 -10.699 3.853 1.00 87.19 92 VAL A O 1
ATOM 756 N N . ASP A 1 93 ? -11.897 -9.057 2.763 1.00 86.75 93 ASP A N 1
ATOM 757 C CA . ASP A 1 93 ? -10.789 -8.617 1.918 1.00 86.75 93 ASP A CA 1
ATOM 758 C C . ASP A 1 93 ? -9.961 -7.514 2.590 1.00 86.75 93 ASP A C 1
ATOM 760 O O . ASP A 1 93 ? -8.868 -7.203 2.123 1.00 86.75 93 ASP A O 1
ATOM 764 N N . SER A 1 94 ? -10.454 -6.942 3.701 1.00 89.94 94 SER A N 1
ATOM 765 C CA . SER A 1 94 ? -9.828 -5.822 4.420 1.00 89.94 94 SER A CA 1
ATOM 766 C C . SER A 1 94 ? -9.551 -4.620 3.508 1.00 89.94 94 SER A C 1
ATOM 768 O O . SER A 1 94 ? -8.558 -3.911 3.659 1.00 89.94 94 SER A O 1
ATOM 770 N N . THR A 1 95 ? -10.455 -4.388 2.551 1.00 90.44 95 THR A N 1
ATOM 771 C CA . THR A 1 95 ? -10.486 -3.174 1.732 1.00 90.44 95 THR A CA 1
ATOM 772 C C . THR A 1 95 ? -11.403 -2.130 2.367 1.00 90.44 95 THR A C 1
ATOM 774 O O . THR A 1 95 ? -12.249 -2.429 3.210 1.00 90.44 95 THR A O 1
ATOM 777 N N . GLY A 1 96 ? -11.217 -0.867 2.005 1.00 93.44 96 GLY A N 1
ATOM 778 C CA . GLY A 1 96 ? -11.907 0.279 2.583 1.00 93.44 96 GLY A CA 1
ATOM 779 C C . GLY A 1 96 ? -11.408 0.647 3.976 1.00 93.44 96 GLY A C 1
ATOM 780 O O . GLY A 1 96 ? -10.937 1.763 4.168 1.00 93.44 96 GLY A O 1
ATOM 781 N N . ILE A 1 97 ? -11.487 -0.278 4.934 1.00 95.75 97 ILE A N 1
ATOM 782 C CA . ILE A 1 97 ? -10.955 -0.112 6.290 1.00 95.75 97 ILE A CA 1
ATOM 783 C C . ILE A 1 97 ? -10.108 -1.331 6.647 1.00 95.75 97 ILE A C 1
ATOM 785 O O . ILE A 1 97 ? -10.598 -2.459 6.615 1.00 95.75 97 ILE A O 1
ATOM 789 N N . GLN A 1 98 ? -8.869 -1.097 7.068 1.00 97.00 98 GLN A N 1
ATOM 790 C CA . GLN A 1 98 ? -8.000 -2.122 7.633 1.00 97.00 98 GLN A CA 1
ATOM 791 C C . GLN A 1 98 ? -7.571 -1.729 9.044 1.00 97.00 98 GLN A C 1
ATOM 793 O O . GLN A 1 98 ? -7.260 -0.574 9.320 1.00 97.00 98 GLN A O 1
ATOM 798 N N . ILE A 1 99 ? -7.547 -2.711 9.944 1.00 97.19 99 ILE A N 1
ATOM 799 C CA . ILE A 1 99 ? -7.002 -2.559 11.291 1.00 97.19 99 ILE A CA 1
ATOM 800 C C . ILE A 1 99 ? -5.805 -3.492 11.399 1.00 97.19 99 ILE A C 1
ATOM 802 O O . ILE A 1 99 ? -5.930 -4.699 11.200 1.00 97.19 99 ILE A O 1
ATOM 806 N N . THR A 1 100 ? -4.657 -2.924 11.726 1.00 97.69 100 THR A N 1
ATOM 807 C CA . THR A 1 100 ? -3.372 -3.610 11.775 1.00 97.69 100 THR A CA 1
ATOM 808 C C . THR A 1 100 ? -2.783 -3.484 13.166 1.00 97.69 100 THR A C 1
ATOM 810 O O . THR A 1 100 ? -2.918 -2.453 13.825 1.00 97.69 100 THR A O 1
ATOM 813 N N . ARG A 1 101 ? -2.127 -4.544 13.614 1.00 97.44 101 ARG A N 1
ATOM 814 C CA . ARG A 1 101 ? -1.437 -4.632 14.891 1.00 97.44 101 ARG A CA 1
ATOM 815 C C . ARG A 1 101 ? 0.055 -4.843 14.641 1.00 97.44 101 ARG A C 1
ATOM 817 O O . ARG A 1 101 ? 0.392 -5.782 13.926 1.00 97.44 101 ARG A O 1
ATOM 824 N N . SER A 1 102 ? 0.911 -4.071 15.310 1.00 96.50 102 SER A N 1
ATOM 825 C CA . SER A 1 102 ? 2.382 -4.114 15.166 1.00 96.50 102 SER A CA 1
ATOM 826 C C . SER A 1 102 ? 3.048 -5.372 15.732 1.00 96.50 102 SER A C 1
ATOM 828 O O . SER A 1 102 ? 4.253 -5.444 15.887 1.00 96.50 102 SER A O 1
ATOM 830 N N . ASN A 1 103 ? 2.282 -6.375 16.162 1.00 95.94 103 ASN A N 1
ATOM 831 C CA . ASN A 1 103 ? 2.836 -7.648 16.625 1.00 95.94 103 ASN A CA 1
ATOM 832 C C . ASN A 1 103 ? 3.956 -7.517 17.696 1.00 95.94 103 ASN A C 1
ATOM 834 O O . ASN A 1 103 ? 4.919 -8.283 17.703 1.00 95.94 103 ASN A O 1
ATOM 838 N N . TYR A 1 104 ? 3.793 -6.579 18.638 1.00 94.25 104 TYR A N 1
ATOM 839 C CA . TYR A 1 104 ? 4.710 -6.256 19.741 1.00 94.25 104 TYR A CA 1
ATOM 840 C C . TYR A 1 104 ? 6.059 -5.604 19.392 1.00 94.25 104 TYR A C 1
ATOM 842 O O . TYR A 1 104 ? 6.877 -5.431 20.301 1.00 94.25 104 TYR A O 1
ATOM 850 N N . ASP A 1 105 ? 6.327 -5.236 18.141 1.00 94.31 105 ASP A N 1
ATOM 851 C CA . ASP A 1 105 ? 7.583 -4.562 17.783 1.00 94.31 105 ASP A CA 1
ATOM 852 C C . ASP A 1 105 ? 7.485 -3.019 17.862 1.00 94.31 105 ASP A C 1
ATOM 854 O O . ASP A 1 105 ? 8.500 -2.326 17.969 1.00 94.31 105 ASP A O 1
ATOM 858 N N . GLY A 1 106 ? 6.256 -2.489 17.895 1.00 93.00 106 GLY A N 1
ATOM 859 C CA . GLY A 1 106 ? 5.954 -1.058 17.938 1.00 93.00 106 GLY A CA 1
ATOM 860 C C . GLY A 1 106 ? 6.203 -0.328 16.615 1.00 93.00 106 GLY A C 1
ATOM 861 O O . GLY A 1 106 ? 6.255 0.905 16.601 1.00 93.00 106 GLY A O 1
ATOM 862 N N . GLN A 1 107 ? 6.379 -1.058 15.518 1.00 94.69 107 GLN A N 1
ATOM 863 C CA . GLN A 1 107 ? 6.590 -0.543 14.175 1.00 94.69 107 GLN A CA 1
ATOM 864 C C . GLN A 1 107 ? 5.484 -1.061 13.247 1.00 94.69 107 GLN A C 1
ATOM 866 O O . GLN A 1 107 ? 4.789 -2.018 13.545 1.00 94.69 107 GLN A O 1
ATOM 871 N N . PHE A 1 108 ? 5.268 -0.358 12.140 1.00 96.12 108 PHE A N 1
ATOM 872 C CA . PHE A 1 108 ? 4.414 -0.838 11.058 1.00 96.12 108 PHE A CA 1
ATOM 873 C C . PHE A 1 108 ? 5.275 -0.874 9.811 1.00 96.12 108 PHE A C 1
ATOM 875 O O . PHE A 1 108 ? 5.786 0.174 9.393 1.00 96.12 108 PHE A O 1
ATOM 882 N N . MET A 1 109 ? 5.456 -2.059 9.243 1.00 96.12 109 MET A N 1
ATOM 883 C CA . MET A 1 109 ? 6.352 -2.279 8.121 1.00 96.12 109 MET A CA 1
ATOM 884 C C . MET A 1 109 ? 5.599 -2.980 6.988 1.00 96.12 109 MET A C 1
ATOM 886 O O . MET A 1 109 ? 5.282 -4.166 7.094 1.00 96.12 109 MET A O 1
ATOM 890 N N . PRO A 1 110 ? 5.304 -2.273 5.881 1.00 97.44 110 PRO A N 1
ATOM 891 C CA . PRO A 1 110 ? 4.761 -2.927 4.701 1.00 97.44 110 PRO A CA 1
ATOM 892 C C . PRO A 1 110 ? 5.804 -3.871 4.103 1.00 97.44 110 PRO A C 1
ATOM 894 O O . PRO A 1 110 ? 7.014 -3.659 4.234 1.00 97.44 110 PRO A O 1
ATOM 897 N N . ALA A 1 111 ? 5.327 -4.889 3.393 1.00 98.62 111 ALA A N 1
ATOM 898 C CA . ALA A 1 111 ? 6.213 -5.756 2.641 1.00 98.62 111 ALA A CA 1
ATOM 899 C C . ALA A 1 111 ? 6.876 -4.940 1.528 1.00 98.62 111 ALA A C 1
ATOM 901 O O . ALA A 1 111 ? 6.233 -4.094 0.904 1.00 98.62 111 ALA A O 1
ATOM 902 N N . GLN A 1 112 ? 8.158 -5.168 1.283 1.00 98.56 112 GLN A N 1
ATOM 903 C CA . GLN A 1 112 ? 8.915 -4.404 0.301 1.00 98.56 112 GLN A CA 1
ATOM 904 C C . GLN A 1 112 ? 9.953 -5.262 -0.412 1.00 98.56 112 GLN A C 1
ATOM 906 O O . GLN A 1 112 ? 10.393 -6.289 0.101 1.00 98.56 112 GLN A O 1
ATOM 911 N N . ALA A 1 113 ? 10.362 -4.809 -1.589 1.00 98.50 113 ALA A N 1
ATOM 912 C CA . ALA A 1 113 ? 11.508 -5.327 -2.314 1.00 98.50 113 ALA A CA 1
ATOM 913 C C . ALA A 1 113 ? 12.191 -4.199 -3.081 1.00 98.50 113 ALA A C 1
ATOM 915 O O . ALA A 1 113 ? 11.552 -3.227 -3.479 1.00 98.50 113 ALA A O 1
ATOM 916 N N . GLU A 1 114 ? 13.487 -4.355 -3.320 1.00 97.94 114 GLU A N 1
ATOM 917 C CA . GLU A 1 114 ? 14.268 -3.439 -4.143 1.00 97.94 114 GLU A CA 1
ATOM 918 C C . GLU A 1 114 ? 14.928 -4.199 -5.288 1.00 97.94 114 GLU A C 1
ATOM 920 O O . GLU A 1 114 ? 15.302 -5.366 -5.149 1.00 97.94 114 GLU A O 1
ATOM 925 N N . THR A 1 115 ? 15.087 -3.531 -6.424 1.00 97.25 115 THR A N 1
ATOM 926 C CA . THR A 1 115 ? 15.893 -4.045 -7.528 1.00 97.25 115 THR A CA 1
ATOM 927 C C . THR A 1 115 ? 16.617 -2.915 -8.241 1.00 97.25 115 THR A C 1
ATOM 929 O O . THR A 1 115 ? 16.075 -1.830 -8.453 1.00 97.25 115 THR A O 1
ATOM 932 N N . ASP A 1 116 ? 17.844 -3.197 -8.654 1.00 96.38 116 ASP A N 1
ATOM 933 C CA . ASP A 1 116 ? 18.622 -2.384 -9.583 1.00 96.38 116 ASP A CA 1
ATOM 934 C C . ASP A 1 116 ? 18.679 -3.004 -10.988 1.00 96.38 116 ASP A C 1
ATOM 936 O O . ASP A 1 116 ? 19.423 -2.540 -11.849 1.00 96.38 116 ASP A O 1
ATOM 940 N N . PHE A 1 117 ? 17.907 -4.072 -11.230 1.00 96.62 117 PHE A N 1
ATOM 941 C CA . PHE A 1 117 ? 17.958 -4.885 -12.448 1.00 96.62 117 PHE A CA 1
ATOM 942 C C . PHE A 1 117 ? 19.355 -5.455 -12.769 1.00 96.62 117 PHE A C 1
ATOM 944 O O . PHE A 1 117 ? 19.617 -5.831 -13.913 1.00 96.62 117 PHE A O 1
ATOM 951 N N . GLY A 1 118 ? 20.256 -5.530 -11.783 1.00 94.25 118 GLY A N 1
ATOM 952 C CA . GLY A 1 118 ? 21.653 -5.912 -11.991 1.00 94.25 118 GLY A CA 1
ATOM 953 C C . GLY A 1 118 ? 22.466 -4.869 -12.765 1.00 94.25 118 GLY A C 1
ATOM 954 O O . GLY A 1 118 ? 23.553 -5.180 -13.251 1.00 94.25 118 GLY A O 1
ATOM 955 N N . LEU A 1 119 ? 21.949 -3.647 -12.911 1.00 95.19 119 LEU A N 1
ATOM 956 C CA . LEU A 1 119 ? 22.619 -2.557 -13.608 1.00 95.19 119 LEU A CA 1
ATOM 957 C C . LEU A 1 119 ? 23.552 -1.837 -12.644 1.00 95.19 119 LEU A C 1
ATOM 959 O O . LEU A 1 119 ? 23.119 -0.993 -11.861 1.00 95.19 119 LEU A O 1
ATOM 963 N N . THR A 1 120 ? 24.840 -2.142 -12.731 1.00 94.31 120 THR A N 1
ATOM 964 C CA . THR A 1 120 ? 25.880 -1.505 -11.922 1.00 94.31 120 THR A CA 1
ATOM 965 C C . THR A 1 120 ? 26.927 -0.828 -12.797 1.00 94.31 120 THR A C 1
ATOM 967 O O . THR A 1 120 ? 27.124 -1.175 -13.962 1.00 94.31 120 THR A O 1
ATOM 970 N N . ASP A 1 121 ? 27.579 0.193 -12.250 1.00 92.12 121 ASP A N 1
ATOM 971 C CA . ASP A 1 121 ? 28.740 0.815 -12.874 1.00 92.12 121 ASP A CA 1
ATOM 972 C C . ASP A 1 121 ? 29.944 -0.136 -12.781 1.00 92.12 121 ASP A C 1
ATOM 974 O O . ASP A 1 121 ? 30.351 -0.535 -11.689 1.00 92.12 121 ASP A O 1
ATOM 978 N N . ASP A 1 122 ? 30.551 -0.482 -13.918 1.00 90.75 122 ASP A N 1
ATOM 979 C CA . ASP A 1 122 ? 31.676 -1.429 -13.985 1.00 90.75 122 ASP A CA 1
ATOM 980 C C . ASP A 1 122 ? 32.919 -0.985 -13.186 1.00 90.75 122 ASP A C 1
ATOM 982 O O . ASP A 1 122 ? 33.784 -1.806 -12.862 1.00 90.75 122 ASP A O 1
ATOM 986 N N . LEU A 1 123 ? 33.069 0.316 -12.913 1.00 93.94 123 LEU A N 1
ATOM 987 C CA . LEU A 1 123 ? 34.226 0.880 -12.221 1.00 93.94 123 LEU A CA 1
ATOM 988 C C . LEU A 1 123 ? 33.980 1.036 -10.721 1.00 93.94 123 LEU A C 1
ATOM 990 O O . LEU A 1 123 ? 34.890 0.764 -9.933 1.00 93.94 123 LEU A O 1
ATOM 994 N N . THR A 1 124 ? 32.799 1.511 -10.323 1.00 92.38 124 THR A N 1
ATOM 995 C CA . THR A 1 124 ? 32.473 1.780 -8.911 1.00 92.38 124 THR A CA 1
ATOM 996 C C . THR A 1 124 ? 31.726 0.631 -8.241 1.00 92.38 124 THR A C 1
ATOM 998 O O . THR A 1 124 ? 31.796 0.496 -7.019 1.00 92.38 124 THR A O 1
ATOM 1001 N N . GLY A 1 125 ? 31.051 -0.217 -9.020 1.00 91.38 125 GLY A N 1
ATOM 1002 C CA . GLY A 1 125 ? 30.144 -1.254 -8.533 1.00 91.38 125 GLY A CA 1
ATOM 1003 C C . GLY A 1 125 ? 28.839 -0.705 -7.953 1.00 91.38 125 GLY A C 1
ATOM 1004 O O . GLY A 1 125 ? 28.093 -1.459 -7.333 1.00 91.38 125 GLY A O 1
ATOM 1005 N N . GLU A 1 126 ? 28.570 0.594 -8.103 1.00 92.12 126 GLU A N 1
ATOM 1006 C CA . GLU A 1 126 ? 27.339 1.219 -7.620 1.00 92.12 126 GLU A CA 1
ATOM 1007 C C . GLU A 1 126 ? 26.177 0.937 -8.577 1.00 92.12 126 GLU A C 1
ATOM 1009 O O . GLU A 1 126 ? 26.360 0.920 -9.795 1.00 92.12 126 GLU A O 1
ATOM 1014 N N . SER A 1 127 ? 24.975 0.739 -8.035 1.00 94.31 127 SER A N 1
ATOM 1015 C CA . SER A 1 127 ? 23.760 0.573 -8.835 1.00 94.31 127 SER A CA 1
ATOM 1016 C C . SER A 1 127 ? 23.477 1.834 -9.661 1.00 94.31 127 SER A C 1
ATOM 1018 O O . SER A 1 127 ? 23.482 2.951 -9.144 1.00 94.31 127 SER A O 1
ATOM 1020 N N . LEU A 1 128 ? 23.204 1.654 -10.953 1.00 95.06 128 LEU A N 1
ATOM 1021 C CA . LEU A 1 128 ? 22.878 2.729 -11.898 1.00 95.06 128 LEU A CA 1
ATOM 1022 C C . LEU A 1 128 ? 21.431 3.209 -11.772 1.00 95.06 128 LEU A C 1
ATOM 1024 O O . LEU A 1 128 ? 21.077 4.253 -12.311 1.00 95.06 128 LEU A O 1
ATOM 1028 N N . VAL A 1 129 ? 20.597 2.432 -11.090 1.00 97.25 129 VAL A N 1
ATOM 1029 C CA . VAL A 1 129 ? 19.223 2.746 -10.717 1.00 97.25 129 VAL A CA 1
ATOM 1030 C C . VAL A 1 129 ? 18.839 1.845 -9.551 1.00 97.25 129 VAL A C 1
ATOM 1032 O O . VAL A 1 129 ? 19.331 0.727 -9.463 1.00 97.25 129 VAL A O 1
ATOM 1035 N N . ASN A 1 130 ? 17.966 2.299 -8.661 1.00 97.62 130 ASN A N 1
ATOM 1036 C CA . ASN A 1 130 ? 17.331 1.429 -7.678 1.00 97.62 130 ASN A CA 1
ATOM 1037 C C . ASN A 1 130 ? 15.845 1.792 -7.600 1.00 97.62 130 ASN A C 1
ATOM 1039 O O . ASN A 1 130 ? 15.484 2.970 -7.531 1.00 97.62 130 ASN A O 1
ATOM 1043 N N . ILE A 1 131 ? 14.990 0.777 -7.681 1.00 98.56 131 ILE A N 1
ATOM 1044 C CA . ILE A 1 131 ? 13.543 0.907 -7.566 1.00 98.56 131 ILE A CA 1
ATOM 1045 C C . ILE A 1 131 ? 13.091 0.115 -6.348 1.00 98.56 131 ILE A C 1
ATOM 1047 O O . ILE A 1 131 ? 13.384 -1.078 -6.247 1.00 98.56 131 ILE A O 1
ATOM 1051 N N . ARG A 1 132 ? 12.318 0.764 -5.475 1.00 98.69 132 ARG A N 1
ATOM 1052 C CA . ARG A 1 132 ? 11.601 0.106 -4.386 1.00 98.69 132 ARG A CA 1
ATOM 1053 C C . ARG A 1 132 ? 10.161 -0.156 -4.788 1.00 98.69 132 ARG A C 1
ATOM 1055 O O . ARG A 1 132 ? 9.486 0.718 -5.328 1.00 98.69 132 ARG A O 1
ATOM 1062 N N . PHE A 1 133 ? 9.691 -1.346 -4.454 1.00 98.75 133 PHE A N 1
ATOM 1063 C CA . PHE A 1 133 ? 8.290 -1.727 -4.480 1.00 98.75 133 PHE A CA 1
ATOM 1064 C C . PHE A 1 133 ? 7.835 -1.954 -3.046 1.00 98.75 133 PHE A C 1
ATOM 1066 O O . PHE A 1 133 ? 8.470 -2.712 -2.316 1.00 98.75 133 PHE A O 1
ATOM 1073 N N . THR A 1 134 ? 6.739 -1.317 -2.659 1.00 98.56 134 THR A N 1
ATOM 1074 C CA . THR A 1 134 ? 6.188 -1.377 -1.303 1.00 98.56 134 THR A CA 1
ATOM 1075 C C . THR A 1 134 ? 4.734 -1.799 -1.390 1.00 98.56 134 THR A C 1
ATOM 1077 O O . THR A 1 134 ? 3.992 -1.215 -2.172 1.00 98.56 134 THR A O 1
ATOM 1080 N N . ALA A 1 135 ? 4.304 -2.779 -0.600 1.00 98.00 135 ALA A N 1
ATOM 1081 C CA . ALA A 1 135 ? 2.906 -3.177 -0.535 1.00 98.00 135 ALA A CA 1
ATOM 1082 C C . ALA A 1 135 ? 2.019 -1.983 -0.149 1.00 98.00 135 ALA A C 1
ATOM 1084 O O . ALA A 1 135 ? 2.326 -1.238 0.785 1.00 98.00 135 ALA A O 1
ATOM 1085 N N . SER A 1 136 ? 0.894 -1.822 -0.844 1.00 94.88 136 SER A N 1
ATOM 1086 C CA . SER A 1 136 ? -0.080 -0.751 -0.584 1.00 94.88 136 SER A CA 1
ATOM 1087 C C . SER A 1 136 ? -0.816 -0.935 0.747 1.00 94.88 136 SER A C 1
ATOM 1089 O O . SER A 1 136 ? -1.507 -0.029 1.211 1.00 94.88 136 SER A O 1
ATOM 1091 N N . ARG A 1 137 ? -0.678 -2.108 1.370 1.00 95.25 137 ARG A N 1
ATOM 1092 C CA . ARG A 1 137 ? -1.323 -2.493 2.623 1.00 95.25 137 ARG A CA 1
ATOM 1093 C C . ARG A 1 137 ? -0.316 -3.141 3.566 1.00 95.25 137 ARG A C 1
ATOM 1095 O O . ARG A 1 137 ? 0.632 -3.794 3.133 1.00 95.25 137 ARG A O 1
ATOM 1102 N N . LEU A 1 138 ? -0.532 -2.947 4.865 1.00 97.06 138 LEU A N 1
ATOM 1103 C CA . LEU A 1 138 ? 0.250 -3.609 5.908 1.00 97.06 138 LEU A CA 1
ATOM 1104 C C . LEU A 1 138 ? -0.230 -5.043 6.115 1.00 97.06 138 LEU A C 1
ATOM 1106 O O . LEU A 1 138 ? -1.388 -5.345 5.836 1.00 97.06 138 LEU A O 1
ATOM 1110 N N . GLY A 1 139 ? 0.632 -5.886 6.675 1.00 96.81 139 GLY A N 1
ATOM 1111 C CA . GLY A 1 139 ? 0.279 -7.254 7.033 1.00 96.81 139 GLY A CA 1
ATOM 1112 C C . GLY A 1 139 ? 1.156 -8.306 6.370 1.00 96.81 139 GLY A C 1
ATOM 1113 O O . GLY A 1 139 ? 1.574 -8.169 5.218 1.00 96.81 139 GLY A O 1
ATOM 1114 N N . VAL A 1 140 ? 1.409 -9.390 7.104 1.00 96.62 140 VAL A N 1
ATOM 1115 C CA . VAL A 1 140 ? 2.179 -10.553 6.628 1.00 96.62 140 VAL A CA 1
ATOM 1116 C C . VAL A 1 140 ? 1.608 -11.198 5.365 1.00 96.62 140 VAL A C 1
ATOM 1118 O O . VAL A 1 140 ? 2.349 -11.863 4.642 1.00 96.62 140 VAL A O 1
ATOM 1121 N N . GLU A 1 141 ? 0.314 -11.022 5.085 1.00 94.38 141 GLU A N 1
ATOM 1122 C CA . GLU A 1 141 ? -0.338 -11.528 3.875 1.00 94.38 141 GLU A CA 1
ATOM 1123 C C . GLU A 1 141 ? 0.221 -10.924 2.579 1.00 94.38 141 GLU A C 1
ATOM 1125 O O . GLU A 1 141 ? 0.033 -11.510 1.519 1.00 94.38 141 GLU A O 1
ATOM 1130 N N . HIS A 1 142 ? 0.925 -9.790 2.655 1.00 96.56 142 HIS A N 1
ATOM 1131 C CA . HIS A 1 142 ? 1.445 -9.074 1.489 1.00 96.56 142 HIS A CA 1
ATOM 1132 C C . HIS A 1 142 ? 2.927 -9.350 1.203 1.00 96.56 142 HIS A C 1
ATOM 1134 O O . HIS A 1 142 ? 3.493 -8.751 0.290 1.00 96.56 142 HIS A O 1
ATOM 1140 N N . ASN A 1 143 ? 3.565 -10.259 1.950 1.00 96.75 143 ASN A N 1
ATOM 1141 C CA . ASN A 1 143 ? 4.951 -10.647 1.693 1.00 96.75 143 ASN A CA 1
ATOM 1142 C C . ASN A 1 143 ? 5.113 -11.302 0.311 1.00 96.75 143 ASN A C 1
ATOM 1144 O O . ASN A 1 143 ? 5.937 -10.861 -0.469 1.00 96.75 143 ASN A O 1
ATOM 1148 N N . ASP A 1 144 ? 4.280 -12.265 -0.074 1.00 97.19 144 ASP A N 1
ATOM 1149 C CA . ASP A 1 144 ? 4.536 -13.074 -1.281 1.00 97.19 144 ASP A CA 1
ATOM 1150 C C . ASP A 1 144 ? 4.071 -12.425 -2.609 1.00 97.19 144 ASP A C 1
ATOM 1152 O O . ASP A 1 144 ? 3.928 -13.120 -3.625 1.00 97.19 144 ASP A O 1
ATOM 1156 N N . ILE A 1 145 ? 3.837 -11.105 -2.627 1.00 98.50 145 ILE A N 1
ATOM 1157 C CA . ILE A 1 145 ? 3.510 -10.363 -3.854 1.00 98.50 145 ILE A CA 1
ATOM 1158 C C . ILE A 1 145 ? 4.698 -10.438 -4.820 1.00 98.50 145 ILE A C 1
ATOM 1160 O O . ILE A 1 145 ? 5.841 -10.152 -4.455 1.00 98.50 145 ILE A O 1
ATOM 1164 N N . LYS A 1 146 ? 4.431 -10.813 -6.076 1.00 98.50 146 LYS A N 1
ATOM 1165 C CA . LYS A 1 146 ? 5.461 -11.138 -7.077 1.00 98.50 146 LYS A CA 1
ATOM 1166 C C . LYS A 1 146 ? 5.380 -10.266 -8.313 1.00 98.50 146 LYS A C 1
ATOM 1168 O O . LYS A 1 146 ? 4.372 -10.278 -9.015 1.00 98.50 146 LYS A O 1
ATOM 1173 N N . LEU A 1 147 ? 6.490 -9.623 -8.655 1.00 98.69 147 LEU A N 1
ATOM 1174 C CA . LEU A 1 147 ? 6.672 -8.904 -9.909 1.00 98.69 147 LEU A CA 1
ATOM 1175 C C . LEU A 1 147 ? 7.449 -9.782 -10.898 1.00 98.69 147 LEU A C 1
ATOM 1177 O O . LEU A 1 147 ? 8.613 -10.133 -10.678 1.00 98.69 147 LEU A O 1
ATOM 1181 N N . LEU A 1 148 ? 6.797 -10.156 -11.998 1.00 98.44 148 LEU A N 1
ATOM 1182 C CA . LEU A 1 148 ? 7.377 -10.978 -13.058 1.00 98.44 148 LEU A CA 1
ATOM 1183 C C . LEU A 1 148 ? 7.695 -10.108 -14.262 1.00 98.44 148 LEU A C 1
ATOM 1185 O O . LEU A 1 148 ? 6.789 -9.594 -14.910 1.00 98.44 148 LEU A O 1
ATOM 1189 N N . PHE A 1 149 ? 8.970 -10.010 -14.611 1.00 98.44 149 PHE A N 1
ATOM 1190 C CA . PHE A 1 149 ? 9.427 -9.206 -15.730 1.00 98.44 149 PHE A CA 1
ATOM 1191 C C . PHE A 1 149 ? 9.632 -10.075 -16.966 1.00 98.44 149 PHE A C 1
ATOM 1193 O O . PHE A 1 149 ? 10.250 -11.139 -16.926 1.00 98.44 149 PHE A O 1
ATOM 1200 N N . GLN A 1 150 ? 9.144 -9.587 -18.098 1.00 97.44 150 GLN A N 1
ATOM 1201 C CA . GLN A 1 150 ? 9.386 -10.141 -19.421 1.00 97.44 150 GLN A CA 1
ATOM 1202 C C . GLN A 1 150 ? 9.790 -9.017 -20.369 1.00 97.44 150 GLN A C 1
ATOM 1204 O O . GLN A 1 150 ? 9.476 -7.851 -20.147 1.00 97.44 150 GLN A O 1
ATOM 1209 N N . LYS A 1 151 ? 10.469 -9.368 -21.459 1.00 96.94 151 LYS A N 1
ATOM 1210 C CA . LYS A 1 151 ? 10.844 -8.427 -22.519 1.00 96.94 151 LYS A CA 1
ATOM 1211 C C . LYS A 1 151 ? 10.112 -8.778 -23.795 1.00 96.94 151 LYS A C 1
ATOM 1213 O O . LYS A 1 151 ? 10.046 -9.949 -24.172 1.00 96.94 151 LYS A O 1
ATOM 1218 N N . LYS A 1 152 ? 9.622 -7.762 -24.497 1.00 97.25 152 LYS A N 1
ATOM 1219 C CA . LYS A 1 152 ? 9.022 -7.936 -25.817 1.00 97.25 152 LYS A CA 1
ATOM 1220 C C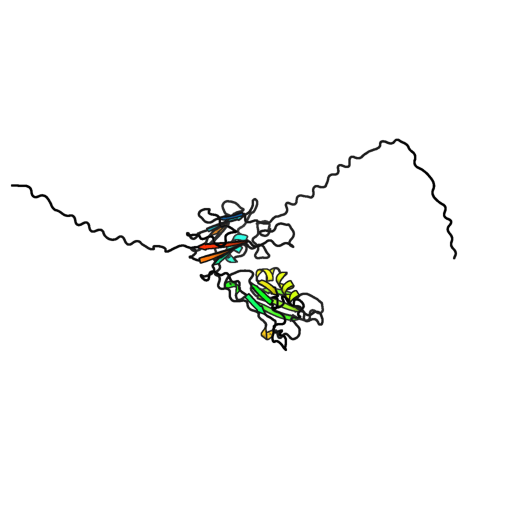 . LYS A 1 152 ? 9.322 -6.740 -26.699 1.00 97.25 152 LYS A C 1
ATOM 1222 O O . LYS A 1 152 ? 9.127 -5.602 -26.294 1.00 97.25 152 LYS A O 1
ATOM 1227 N N . ASP A 1 153 ? 9.748 -7.001 -27.929 1.00 96.69 153 ASP A N 1
ATOM 1228 C CA . ASP A 1 153 ? 9.785 -5.971 -28.963 1.00 96.69 153 ASP A CA 1
ATOM 1229 C C . ASP A 1 153 ? 8.341 -5.638 -29.376 1.00 96.69 153 ASP A C 1
ATOM 1231 O O . ASP A 1 153 ? 7.663 -6.427 -30.045 1.00 96.69 153 ASP A O 1
ATOM 1235 N N . MET A 1 154 ? 7.849 -4.491 -28.905 1.00 96.38 154 MET A N 1
ATOM 1236 C CA . MET A 1 154 ? 6.484 -4.016 -29.133 1.00 96.38 154 MET A CA 1
ATOM 1237 C C . MET A 1 154 ? 6.323 -3.315 -30.489 1.00 96.38 154 MET A C 1
ATOM 1239 O O . MET A 1 154 ? 5.200 -2.975 -30.854 1.00 96.38 154 MET A O 1
ATOM 1243 N N . GLN A 1 155 ? 7.409 -3.139 -31.254 1.00 96.06 155 GLN A N 1
ATOM 1244 C CA . GLN A 1 155 ? 7.467 -2.471 -32.563 1.00 96.06 155 GLN A CA 1
ATOM 1245 C C . GLN A 1 155 ? 7.115 -0.972 -32.550 1.00 96.06 155 GLN A C 1
ATOM 1247 O O . GLN A 1 155 ? 7.186 -0.317 -33.592 1.00 96.06 155 GLN A O 1
ATOM 1252 N N . ILE A 1 156 ? 6.734 -0.415 -31.398 1.00 93.44 156 ILE A N 1
ATOM 1253 C CA . ILE A 1 156 ? 6.344 0.985 -31.206 1.00 93.44 156 ILE A CA 1
ATOM 1254 C C . ILE A 1 156 ? 6.899 1.516 -29.880 1.00 93.44 156 ILE A C 1
ATOM 1256 O O . ILE A 1 156 ? 7.230 0.744 -28.980 1.00 93.44 156 ILE A O 1
ATOM 1260 N N . ALA A 1 157 ? 6.971 2.841 -29.753 1.00 94.50 157 ALA A N 1
ATOM 1261 C CA . ALA A 1 157 ? 7.199 3.496 -28.471 1.00 94.50 157 ALA A CA 1
ATOM 1262 C C . ALA A 1 157 ? 5.933 3.383 -27.610 1.00 94.50 157 ALA A C 1
ATOM 1264 O O . ALA A 1 157 ? 4.862 3.835 -28.020 1.00 94.50 157 ALA A O 1
ATOM 1265 N N . SER A 1 158 ? 6.050 2.754 -26.445 1.00 95.19 158 SER A N 1
ATOM 1266 C CA . SER A 1 158 ? 4.952 2.552 -25.500 1.00 95.19 158 SER A CA 1
ATOM 1267 C C . SER A 1 158 ? 5.498 2.279 -24.104 1.00 95.19 158 SER A C 1
ATOM 1269 O O . SER A 1 158 ? 6.557 1.657 -23.984 1.00 95.19 158 SER A O 1
ATOM 1271 N N . LEU A 1 159 ? 4.728 2.673 -23.084 1.00 96.88 159 LEU A N 1
ATOM 1272 C CA . LEU A 1 159 ? 4.947 2.257 -21.700 1.00 96.88 159 LEU A CA 1
ATOM 1273 C C . LEU A 1 159 ? 4.926 0.720 -21.575 1.00 96.88 159 LEU A C 1
ATOM 1275 O O . LEU A 1 159 ? 4.334 0.041 -22.430 1.00 96.88 159 LEU A O 1
ATOM 1279 N N . PRO A 1 160 ? 5.544 0.164 -20.519 1.00 98.06 160 PRO A N 1
ATOM 1280 C CA . PRO A 1 160 ? 5.393 -1.242 -20.157 1.00 98.06 160 PRO A CA 1
ATOM 1281 C C . PRO A 1 160 ? 3.932 -1.668 -20.067 1.00 98.06 160 PRO A C 1
ATOM 1283 O O . PRO A 1 160 ? 3.067 -0.890 -19.667 1.00 98.06 160 PRO A O 1
ATOM 1286 N N . GLN A 1 161 ? 3.658 -2.925 -20.411 1.00 98.00 161 GLN A N 1
ATOM 1287 C CA . GLN A 1 161 ? 2.331 -3.502 -20.205 1.00 98.00 161 GLN A CA 1
ATOM 1288 C C . GLN A 1 161 ? 2.275 -4.151 -18.826 1.00 98.00 161 GLN A C 1
ATOM 1290 O O . GLN A 1 161 ? 3.136 -4.974 -18.511 1.00 98.00 161 GLN A O 1
ATOM 1295 N N . ILE A 1 162 ? 1.256 -3.801 -18.047 1.00 98.44 162 ILE A N 1
ATOM 1296 C CA . ILE A 1 162 ? 0.989 -4.356 -16.722 1.00 98.44 162 ILE A CA 1
ATOM 1297 C C . ILE A 1 162 ? -0.226 -5.282 -16.820 1.00 98.44 162 ILE A C 1
ATOM 1299 O O . ILE A 1 162 ? -1.201 -4.976 -17.507 1.00 98.44 162 ILE A O 1
ATOM 1303 N N . ASN A 1 163 ? -0.140 -6.444 -16.182 1.00 98.06 163 ASN A N 1
ATOM 1304 C CA . ASN A 1 163 ? -1.249 -7.372 -16.015 1.00 98.06 163 ASN A CA 1
ATOM 1305 C C . ASN A 1 163 ? -1.191 -7.950 -14.602 1.00 98.06 163 ASN A C 1
ATOM 1307 O O . ASN A 1 163 ? -0.178 -8.529 -14.214 1.00 98.06 163 ASN A O 1
ATOM 1311 N N . VAL A 1 164 ? -2.271 -7.815 -13.841 1.00 97.81 164 VAL A N 1
ATOM 1312 C CA . VAL A 1 164 ? -2.335 -8.289 -12.456 1.00 97.81 164 VAL A CA 1
ATOM 1313 C C . VAL A 1 164 ? -3.212 -9.532 -12.378 1.00 97.81 164 VAL A C 1
ATOM 1315 O O . VAL A 1 164 ? -4.309 -9.576 -12.931 1.00 97.81 164 VAL A O 1
ATOM 1318 N N . VAL A 1 165 ? -2.708 -10.570 -11.714 1.00 96.06 165 VAL A N 1
ATOM 1319 C CA . VAL A 1 165 ? -3.424 -11.823 -11.455 1.00 96.06 165 VAL A CA 1
ATOM 1320 C C . VAL A 1 165 ? -3.177 -12.210 -10.005 1.00 96.06 165 VAL A C 1
ATOM 1322 O O . VAL A 1 165 ? -2.077 -12.655 -9.679 1.00 96.06 165 VAL A O 1
ATOM 1325 N N . ASP A 1 166 ? -4.193 -12.063 -9.156 1.00 92.94 166 ASP A N 1
ATOM 1326 C CA . ASP A 1 166 ? -4.066 -12.225 -7.702 1.00 92.94 166 ASP A CA 1
ATOM 1327 C C . ASP A 1 166 ? -2.878 -11.384 -7.179 1.00 92.94 166 ASP A C 1
ATOM 1329 O O . ASP A 1 166 ? -2.732 -10.234 -7.581 1.00 92.94 166 ASP A O 1
ATOM 1333 N N . ASP A 1 167 ? -1.978 -11.950 -6.374 1.00 94.94 167 ASP A N 1
ATOM 1334 C CA . ASP A 1 167 ? -0.786 -11.264 -5.842 1.00 94.94 167 ASP A CA 1
ATOM 1335 C C . ASP A 1 167 ? 0.397 -11.205 -6.831 1.00 94.94 167 ASP A C 1
ATOM 1337 O O . ASP A 1 167 ? 1.557 -11.034 -6.448 1.00 94.94 167 ASP A O 1
ATOM 1341 N N . ARG A 1 168 ? 0.141 -11.396 -8.130 1.00 97.94 168 ARG A N 1
ATOM 1342 C CA . ARG A 1 168 ? 1.177 -11.461 -9.162 1.00 97.94 168 ARG A CA 1
ATOM 1343 C C . ARG A 1 168 ? 1.004 -10.364 -10.201 1.00 97.94 168 ARG A C 1
ATOM 1345 O O . ARG A 1 168 ? 0.014 -10.332 -10.926 1.00 97.94 168 ARG A O 1
ATOM 1352 N N . ILE A 1 169 ? 2.031 -9.538 -10.347 1.00 98.56 169 ILE A N 1
ATOM 1353 C CA . ILE A 1 169 ? 2.105 -8.450 -11.320 1.00 98.56 169 ILE A CA 1
ATOM 1354 C C . ILE A 1 169 ? 3.022 -8.897 -12.459 1.00 98.56 169 ILE A C 1
ATOM 1356 O O . ILE A 1 169 ? 4.239 -8.991 -12.312 1.00 98.56 169 ILE A O 1
ATOM 1360 N N . GLU A 1 170 ? 2.434 -9.220 -13.603 1.00 98.69 170 GLU A N 1
ATOM 1361 C CA . GLU A 1 170 ? 3.151 -9.537 -14.834 1.00 98.69 170 GLU A CA 1
ATOM 1362 C C . GLU A 1 170 ? 3.445 -8.247 -15.605 1.00 98.69 170 GLU A C 1
ATOM 1364 O O . GLU A 1 170 ? 2.544 -7.488 -15.957 1.00 98.69 170 GLU A O 1
ATOM 1369 N N . ILE A 1 171 ? 4.724 -8.011 -15.882 1.00 98.62 171 ILE A N 1
ATOM 1370 C CA . ILE A 1 171 ? 5.238 -6.772 -16.458 1.00 98.62 171 ILE A CA 1
ATOM 1371 C C . ILE A 1 171 ? 5.980 -7.110 -17.744 1.00 98.62 171 ILE A C 1
ATOM 1373 O O . ILE A 1 171 ? 6.993 -7.813 -17.736 1.00 98.62 171 ILE A O 1
ATOM 1377 N N . VAL A 1 172 ? 5.501 -6.580 -18.866 1.00 98.44 172 VAL A N 1
ATOM 1378 C CA . VAL A 1 172 ? 6.177 -6.701 -20.160 1.00 98.44 172 VAL A CA 1
ATOM 1379 C C . VAL A 1 172 ? 6.869 -5.383 -20.481 1.00 98.44 172 VAL A C 1
ATOM 1381 O O . VAL A 1 172 ? 6.224 -4.400 -20.845 1.00 98.44 172 VAL A O 1
ATOM 1384 N N . LEU A 1 173 ? 8.194 -5.385 -20.367 1.00 98.50 173 LEU A N 1
ATOM 1385 C CA . LEU A 1 173 ? 9.064 -4.271 -20.720 1.00 98.50 173 LEU A CA 1
ATOM 1386 C C . LEU A 1 173 ? 9.217 -4.177 -22.243 1.00 98.50 173 LEU A C 1
ATOM 1388 O O . LEU A 1 173 ? 9.381 -5.190 -22.940 1.00 98.50 173 LEU A O 1
ATOM 1392 N N . ASN A 1 174 ? 9.214 -2.948 -22.753 1.00 98.12 174 ASN A N 1
ATOM 1393 C CA . ASN A 1 174 ? 9.401 -2.676 -24.166 1.00 98.12 174 ASN A CA 1
ATOM 1394 C C . ASN A 1 174 ? 10.876 -2.862 -24.546 1.00 98.12 174 ASN A C 1
ATOM 1396 O O . ASN A 1 174 ? 11.755 -2.155 -24.060 1.00 98.12 174 ASN A O 1
ATOM 1400 N N . ALA A 1 175 ? 11.144 -3.823 -25.426 1.00 97.62 175 ALA A N 1
ATOM 1401 C CA . ALA A 1 175 ? 12.471 -4.130 -25.954 1.00 97.62 175 ALA A CA 1
ATOM 1402 C C . ALA A 1 175 ? 12.676 -3.638 -27.397 1.00 97.62 175 ALA A C 1
ATOM 1404 O O . ALA A 1 175 ? 13.586 -4.101 -28.086 1.00 97.62 175 ALA A O 1
ATOM 1405 N N . THR A 1 176 ? 11.827 -2.721 -27.871 1.00 97.19 176 THR A N 1
ATOM 1406 C CA . THR A 1 176 ? 11.951 -2.127 -29.208 1.00 97.19 176 THR A CA 1
ATOM 1407 C C . THR A 1 176 ? 13.217 -1.260 -29.277 1.00 97.19 176 THR A C 1
ATOM 1409 O O . THR A 1 176 ? 13.375 -0.356 -28.452 1.00 97.19 176 THR A O 1
ATOM 1412 N N . PRO A 1 177 ? 14.113 -1.444 -30.267 1.00 95.69 177 PRO A N 1
ATOM 1413 C CA . PRO A 1 177 ? 15.313 -0.618 -30.397 1.00 95.69 177 PRO A CA 1
ATOM 1414 C C . PRO A 1 177 ? 15.001 0.887 -30.417 1.00 95.69 177 PRO A C 1
ATOM 1416 O O . PRO A 1 177 ? 14.126 1.342 -31.156 1.00 95.69 177 PRO A O 1
ATOM 1419 N N . ASN A 1 178 ? 15.757 1.661 -29.631 1.00 94.00 178 ASN A N 1
ATOM 1420 C CA . ASN A 1 178 ? 15.579 3.104 -29.377 1.00 94.00 178 ASN A CA 1
ATOM 1421 C C . ASN A 1 178 ? 14.326 3.499 -28.576 1.00 94.00 178 ASN A C 1
ATOM 1423 O O . ASN A 1 178 ? 14.126 4.686 -28.351 1.00 94.00 178 ASN A O 1
ATOM 1427 N N . ASN A 1 179 ? 13.508 2.538 -28.146 1.00 96.25 179 ASN A N 1
ATOM 1428 C CA . ASN A 1 179 ? 12.324 2.763 -27.312 1.00 96.25 179 ASN A CA 1
ATOM 1429 C C . ASN A 1 179 ? 12.291 1.727 -26.179 1.00 96.25 179 ASN A C 1
ATOM 1431 O O . ASN A 1 179 ? 11.276 1.076 -25.937 1.00 96.25 179 ASN A O 1
ATOM 1435 N N . TYR A 1 180 ? 13.451 1.511 -25.561 1.00 97.88 180 TYR A N 1
ATOM 1436 C CA . TYR A 1 180 ? 13.560 0.639 -24.404 1.00 97.88 180 TYR A CA 1
ATOM 1437 C C . TYR A 1 180 ? 12.869 1.277 -23.211 1.00 97.88 180 TYR A C 1
ATOM 1439 O O . TYR A 1 180 ? 13.038 2.475 -22.998 1.00 97.88 180 TYR A O 1
ATOM 1447 N N . THR A 1 181 ? 12.170 0.468 -22.420 1.00 98.44 181 THR A N 1
ATOM 1448 C CA . THR A 1 181 ? 11.604 0.943 -21.159 1.00 98.44 181 THR A CA 1
ATOM 1449 C C . THR A 1 181 ? 12.686 1.535 -20.254 1.00 98.44 181 THR A C 1
ATOM 1451 O O . THR A 1 181 ? 13.714 0.894 -2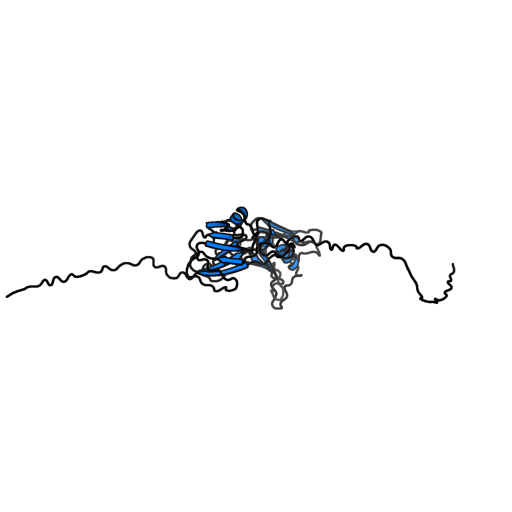0.001 1.00 98.44 181 THR A O 1
ATOM 1454 N N . THR A 1 182 ? 12.425 2.732 -19.733 1.00 98.50 182 THR A N 1
ATOM 1455 C CA . THR A 1 182 ? 13.229 3.349 -18.671 1.00 98.50 182 THR A CA 1
ATOM 1456 C C . THR A 1 182 ? 12.681 3.036 -17.277 1.00 98.50 182 THR A C 1
ATOM 1458 O O . THR A 1 182 ? 11.547 2.584 -17.106 1.00 98.50 182 THR A O 1
ATOM 1461 N N . ALA A 1 18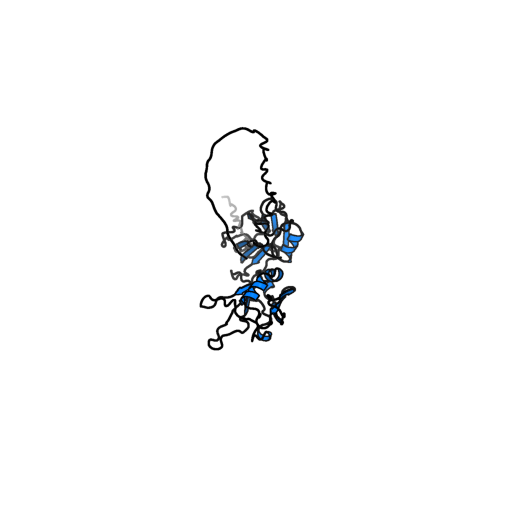3 ? 13.490 3.286 -16.251 1.00 98.50 183 ALA A N 1
ATOM 1462 C CA . ALA A 1 183 ? 13.098 3.116 -14.858 1.00 98.50 183 ALA A CA 1
ATOM 1463 C C . ALA A 1 183 ? 11.893 3.989 -14.468 1.00 98.50 183 ALA A C 1
ATOM 1465 O O . ALA A 1 183 ? 10.969 3.519 -13.804 1.00 98.50 183 ALA A O 1
ATOM 1466 N N . GLY A 1 184 ? 11.876 5.241 -14.929 1.00 98.56 184 GLY A N 1
ATOM 1467 C CA . GLY A 1 184 ? 10.767 6.168 -14.730 1.00 98.56 184 GLY A CA 1
ATOM 1468 C C . GLY A 1 184 ? 9.485 5.687 -15.402 1.00 98.56 184 GLY A C 1
ATOM 1469 O O . GLY A 1 184 ? 8.436 5.694 -14.766 1.00 98.56 184 GLY A O 1
ATOM 1470 N N . GLU A 1 185 ? 9.569 5.185 -16.637 1.00 98.69 185 GLU A N 1
ATOM 1471 C CA . GLU A 1 185 ? 8.412 4.631 -17.354 1.00 98.69 185 GLU A CA 1
ATOM 1472 C C . GLU A 1 185 ? 7.835 3.387 -16.664 1.00 98.69 185 GLU A C 1
ATOM 1474 O O . GLU A 1 185 ? 6.621 3.186 -16.677 1.00 98.69 185 GLU A O 1
ATOM 1479 N N . LEU A 1 186 ? 8.675 2.549 -16.045 1.00 98.62 186 LEU A N 1
ATOM 1480 C CA . LEU A 1 186 ? 8.203 1.414 -15.248 1.00 98.62 186 LEU A CA 1
ATOM 1481 C C . LEU A 1 186 ? 7.445 1.874 -13.998 1.00 98.62 186 LEU A C 1
ATOM 1483 O O . LEU A 1 186 ? 6.348 1.382 -13.735 1.00 98.62 186 LEU A O 1
ATOM 1487 N N . VAL A 1 187 ? 8.017 2.814 -13.242 1.00 98.69 187 VAL A N 1
ATOM 1488 C CA . VAL A 1 187 ? 7.373 3.372 -12.045 1.00 98.69 187 VAL A CA 1
ATOM 1489 C C . VAL A 1 187 ? 6.058 4.064 -12.407 1.00 98.69 187 VAL A C 1
ATOM 1491 O O . VAL A 1 187 ? 5.053 3.863 -11.726 1.00 98.69 187 VAL A O 1
ATOM 1494 N N . GLU A 1 188 ? 6.034 4.824 -13.503 1.00 97.94 188 GLU A N 1
ATOM 1495 C CA . GLU A 1 188 ? 4.823 5.451 -14.033 1.00 97.94 188 GLU A CA 1
ATOM 1496 C C . GLU A 1 188 ? 3.767 4.407 -14.416 1.00 97.94 188 GLU A C 1
ATOM 1498 O O . GLU A 1 188 ? 2.612 4.536 -14.014 1.00 97.94 188 GLU A O 1
ATOM 1503 N N . ALA A 1 189 ? 4.146 3.357 -15.151 1.00 98.19 189 ALA A N 1
ATOM 1504 C CA . ALA A 1 189 ? 3.215 2.317 -15.578 1.00 98.19 189 ALA A CA 1
ATOM 1505 C C . ALA A 1 189 ? 2.585 1.572 -14.390 1.00 98.19 189 ALA A C 1
ATOM 1507 O O . ALA A 1 189 ? 1.373 1.381 -14.380 1.00 98.19 189 ALA A O 1
ATOM 1508 N N . ILE A 1 190 ? 3.373 1.204 -13.371 1.00 97.88 190 ILE A N 1
ATOM 1509 C CA . ILE A 1 190 ? 2.861 0.538 -12.160 1.00 97.88 190 ILE A CA 1
ATOM 1510 C C . ILE A 1 190 ? 1.928 1.470 -11.381 1.00 97.88 190 ILE A C 1
ATOM 1512 O O . ILE A 1 190 ? 0.823 1.081 -11.017 1.00 97.88 190 ILE A O 1
ATOM 1516 N N . ASN A 1 191 ? 2.349 2.713 -11.140 1.00 95.44 191 ASN A N 1
ATOM 1517 C CA . ASN A 1 191 ? 1.589 3.646 -10.308 1.00 95.44 191 ASN A CA 1
ATOM 1518 C C . ASN A 1 191 ? 0.358 4.245 -11.009 1.00 95.44 191 ASN A C 1
ATOM 1520 O O . ASN A 1 191 ? -0.454 4.888 -10.345 1.00 95.44 191 ASN A O 1
ATOM 1524 N N . ASN A 1 192 ? 0.210 4.065 -12.321 1.00 93.38 192 ASN A N 1
ATOM 1525 C CA . ASN A 1 192 ? -0.990 4.456 -13.065 1.00 93.38 192 ASN A CA 1
ATOM 1526 C C . ASN A 1 192 ? -1.918 3.272 -13.375 1.00 93.38 192 ASN A C 1
ATOM 1528 O O . ASN A 1 192 ? -3.046 3.491 -13.819 1.00 93.38 192 ASN A O 1
ATOM 1532 N N . ASP A 1 193 ? -1.479 2.036 -13.134 1.00 94.38 193 ASP A N 1
ATOM 1533 C CA . ASP A 1 193 ? -2.319 0.851 -13.264 1.00 94.38 193 ASP A CA 1
ATOM 1534 C C . ASP A 1 193 ? -3.173 0.662 -11.998 1.00 94.38 193 ASP A C 1
ATOM 1536 O O . ASP A 1 193 ? -2.664 0.627 -10.876 1.00 94.38 193 ASP A O 1
ATOM 1540 N N . VAL A 1 194 ? -4.496 0.589 -12.174 1.00 89.44 194 VAL A N 1
ATOM 1541 C CA . VAL A 1 194 ? -5.464 0.566 -11.062 1.00 89.44 194 VAL A CA 1
ATOM 1542 C C . VAL A 1 194 ? -5.328 -0.704 -10.224 1.00 89.44 194 VAL A C 1
ATOM 1544 O O . VAL A 1 194 ? -5.442 -0.642 -8.997 1.00 89.44 194 VAL A O 1
ATOM 1547 N N . ASP A 1 195 ? -5.066 -1.838 -10.873 1.00 92.69 195 ASP A N 1
ATOM 1548 C CA . ASP A 1 195 ? -4.950 -3.124 -10.196 1.00 92.69 195 ASP A CA 1
ATOM 1549 C C . ASP A 1 195 ? -3.581 -3.235 -9.518 1.00 92.69 195 ASP A C 1
ATOM 1551 O O . ASP A 1 195 ? -3.501 -3.621 -8.352 1.00 92.69 195 ASP A O 1
ATOM 1555 N N . ALA A 1 196 ? -2.500 -2.807 -10.178 1.00 95.75 196 ALA A N 1
ATOM 1556 C CA . ALA A 1 196 ? -1.162 -2.847 -9.588 1.00 95.75 196 ALA A CA 1
ATOM 1557 C C . ALA A 1 196 ? -1.051 -1.913 -8.381 1.00 95.75 196 ALA A C 1
ATOM 1559 O O . ALA A 1 196 ? -0.508 -2.320 -7.353 1.00 95.75 196 ALA A O 1
ATOM 1560 N N . ARG A 1 197 ? -1.648 -0.713 -8.446 1.00 91.75 197 ARG A N 1
ATOM 1561 C CA . ARG A 1 197 ? -1.716 0.209 -7.301 1.00 91.75 197 ARG A CA 1
ATOM 1562 C C . ARG A 1 197 ? -2.459 -0.346 -6.096 1.00 91.75 197 ARG A C 1
ATOM 1564 O O . ARG A 1 197 ? -2.209 0.099 -4.975 1.00 91.75 197 ARG A O 1
ATOM 1571 N N . SER A 1 198 ? -3.375 -1.288 -6.304 1.00 91.31 198 SER A N 1
ATOM 1572 C CA . SER A 1 198 ? -4.068 -1.945 -5.195 1.00 91.31 198 SER A CA 1
ATOM 1573 C C . SER A 1 198 ? -3.177 -2.928 -4.432 1.00 91.31 198 SER A C 1
ATOM 1575 O O . SER A 1 198 ? -3.469 -3.249 -3.283 1.00 91.31 198 SER A O 1
ATOM 1577 N N . LEU A 1 199 ? -2.068 -3.356 -5.043 1.00 95.62 199 LEU A N 1
ATOM 1578 C CA . LEU A 1 199 ? -1.105 -4.275 -4.445 1.00 95.62 199 LEU A CA 1
ATOM 1579 C C . LEU A 1 199 ? 0.154 -3.560 -3.968 1.00 95.62 199 LEU A C 1
ATOM 1581 O O . LEU A 1 199 ? 0.600 -3.819 -2.853 1.00 95.62 199 LEU A O 1
ATOM 1585 N N . ILE A 1 200 ? 0.730 -2.678 -4.792 1.00 97.56 200 ILE A N 1
ATOM 1586 C CA . ILE A 1 200 ? 2.011 -2.026 -4.512 1.00 97.56 200 ILE A CA 1
ATOM 1587 C C . ILE A 1 200 ? 2.055 -0.557 -4.945 1.00 97.56 200 ILE A C 1
ATOM 1589 O O . ILE A 1 200 ? 1.345 -0.106 -5.842 1.00 97.56 200 ILE A O 1
ATOM 1593 N N . PHE A 1 201 ? 3.006 0.162 -4.363 1.00 96.62 201 PHE A N 1
ATOM 1594 C CA . PHE A 1 201 ? 3.521 1.437 -4.827 1.00 96.62 201 PHE A CA 1
ATOM 1595 C C . PHE A 1 201 ? 4.983 1.270 -5.254 1.00 96.62 201 PHE A C 1
ATOM 1597 O O . PHE A 1 201 ? 5.765 0.632 -4.546 1.00 96.62 201 PHE A O 1
ATOM 1604 N N . ALA A 1 202 ? 5.353 1.840 -6.401 1.00 98.31 202 ALA A N 1
ATOM 1605 C CA . ALA A 1 202 ? 6.729 1.845 -6.889 1.00 98.31 202 ALA A CA 1
ATOM 1606 C C . ALA A 1 202 ? 7.367 3.232 -6.728 1.00 98.31 202 ALA A C 1
ATOM 1608 O O . ALA A 1 202 ? 6.736 4.246 -7.029 1.00 98.31 202 ALA A O 1
ATOM 1609 N N . GLU A 1 203 ? 8.631 3.296 -6.319 1.00 98.50 203 GLU A N 1
ATOM 1610 C CA . GLU A 1 203 ? 9.396 4.544 -6.248 1.00 98.50 203 GLU A CA 1
ATOM 1611 C C . GLU A 1 203 ? 10.842 4.360 -6.713 1.00 98.50 203 GLU A C 1
ATOM 1613 O O . GLU A 1 203 ? 11.456 3.316 -6.497 1.00 98.50 203 GLU A O 1
ATOM 1618 N N . LEU A 1 204 ? 11.401 5.398 -7.341 1.00 98.50 204 LEU A N 1
ATOM 1619 C CA . LEU A 1 204 ? 12.836 5.470 -7.611 1.00 98.50 204 LEU A CA 1
ATOM 1620 C C . LEU A 1 204 ? 13.556 5.941 -6.350 1.00 98.50 204 LEU A C 1
ATOM 1622 O O . LEU A 1 204 ? 13.223 6.997 -5.806 1.00 98.50 204 LEU A O 1
ATOM 1626 N N . ILE A 1 205 ? 14.577 5.202 -5.926 1.00 98.12 205 ILE A N 1
ATOM 1627 C CA . ILE A 1 205 ? 15.416 5.603 -4.800 1.00 98.12 205 ILE A CA 1
ATOM 1628 C C . ILE A 1 205 ? 16.518 6.535 -5.323 1.00 98.12 205 ILE A C 1
ATOM 1630 O O . ILE A 1 205 ? 17.272 6.138 -6.215 1.00 98.12 205 ILE A O 1
ATOM 1634 N N . PRO A 1 206 ? 16.643 7.766 -4.794 1.00 96.31 206 PRO A N 1
ATOM 1635 C CA . PRO A 1 206 ? 17.724 8.659 -5.185 1.00 96.31 206 PRO A CA 1
ATOM 1636 C C . PRO A 1 206 ? 19.087 8.122 -4.734 1.00 96.31 206 PRO A C 1
ATOM 1638 O O . PRO A 1 206 ? 19.230 7.602 -3.625 1.00 96.31 206 PRO A O 1
ATOM 1641 N N . ASP A 1 207 ? 20.103 8.309 -5.576 1.00 93.00 207 ASP A N 1
ATOM 1642 C CA . ASP A 1 207 ? 21.495 8.033 -5.229 1.00 93.00 207 ASP A CA 1
ATOM 1643 C C . ASP A 1 207 ? 22.032 9.015 -4.162 1.00 93.00 207 ASP A C 1
ATOM 1645 O O . ASP A 1 207 ? 21.342 9.918 -3.677 1.00 93.00 207 ASP A O 1
ATOM 1649 N N . GLN A 1 208 ? 23.311 8.877 -3.799 1.00 90.44 208 GLN A N 1
ATOM 1650 C CA . GLN A 1 208 ? 23.963 9.746 -2.806 1.00 90.44 208 GLN A CA 1
ATOM 1651 C C . GLN A 1 208 ? 23.984 11.238 -3.205 1.00 90.44 208 GLN A C 1
ATOM 1653 O O . GLN A 1 208 ? 24.197 12.098 -2.349 1.00 90.44 208 GLN A O 1
ATOM 1658 N N . ASN A 1 209 ? 23.767 11.553 -4.485 1.00 91.81 209 ASN A N 1
ATOM 1659 C CA . ASN A 1 209 ? 23.697 12.911 -5.019 1.00 91.81 209 ASN A CA 1
ATOM 1660 C C . ASN A 1 209 ? 22.252 13.421 -5.163 1.00 91.81 209 ASN A C 1
ATOM 1662 O O . ASN A 1 209 ? 22.057 14.567 -5.574 1.00 91.81 209 ASN A O 1
ATOM 1666 N N . GLY A 1 210 ? 21.251 12.606 -4.817 1.00 94.00 210 GLY A N 1
ATOM 1667 C CA . GLY A 1 210 ? 19.838 12.943 -4.965 1.00 94.00 210 GLY A CA 1
ATOM 1668 C C . GLY A 1 210 ? 19.262 12.659 -6.356 1.00 94.00 210 GLY A C 1
ATOM 1669 O O . GLY A 1 210 ? 18.144 13.092 -6.628 1.00 94.00 210 GLY A O 1
ATOM 1670 N N . ASP A 1 211 ? 20.000 11.986 -7.244 1.00 95.25 211 ASP A N 1
ATOM 1671 C CA . ASP A 1 211 ? 19.546 11.665 -8.600 1.00 95.25 211 ASP A CA 1
ATOM 1672 C C . ASP A 1 211 ? 18.833 10.306 -8.618 1.00 95.25 211 ASP A C 1
ATOM 1674 O O . ASP A 1 211 ? 19.387 9.296 -8.189 1.00 95.25 211 ASP A O 1
ATOM 1678 N N . THR A 1 212 ? 17.596 10.278 -9.111 1.00 95.56 212 THR A N 1
ATOM 1679 C CA . THR A 1 212 ? 16.750 9.077 -9.186 1.00 95.56 212 THR A CA 1
ATOM 1680 C C . THR A 1 212 ? 16.994 8.236 -10.434 1.00 95.56 212 THR A C 1
ATOM 1682 O O . THR A 1 212 ? 16.431 7.149 -10.546 1.00 95.56 212 THR A O 1
ATOM 1685 N N . LYS A 1 213 ? 17.797 8.728 -11.390 1.00 96.69 213 LYS A N 1
ATOM 1686 C CA . LYS A 1 213 ? 18.153 7.998 -12.619 1.00 96.69 213 LYS A CA 1
ATOM 1687 C C . LYS A 1 213 ? 16.925 7.540 -13.417 1.00 96.69 213 LYS A C 1
ATOM 1689 O O . LYS A 1 213 ? 16.938 6.486 -14.043 1.00 96.69 213 LYS A O 1
ATOM 1694 N N . GLN A 1 214 ? 15.863 8.350 -13.430 1.00 97.88 214 GLN A N 1
ATOM 1695 C CA . GLN A 1 214 ? 14.583 8.002 -14.064 1.00 97.88 214 GLN A CA 1
ATOM 1696 C C . GLN A 1 214 ? 14.705 7.611 -15.550 1.00 97.88 214 GLN A C 1
ATOM 1698 O O . GLN A 1 214 ? 13.967 6.752 -16.022 1.00 97.88 214 GLN A O 1
ATOM 1703 N N . ASP A 1 215 ? 15.660 8.190 -16.280 1.00 97.25 215 ASP A N 1
ATOM 1704 C CA . ASP A 1 215 ? 15.867 7.919 -17.709 1.00 97.25 215 ASP A CA 1
ATOM 1705 C C . ASP A 1 215 ? 16.752 6.680 -17.963 1.00 97.25 215 ASP A C 1
ATOM 1707 O O . ASP A 1 215 ? 17.038 6.343 -19.115 1.00 97.25 215 ASP A O 1
ATOM 1711 N N . GLN A 1 216 ? 17.205 5.990 -16.907 1.00 97.56 216 GLN A N 1
ATOM 1712 C CA . GLN A 1 216 ? 18.024 4.787 -17.022 1.00 97.56 216 GLN A CA 1
ATOM 1713 C C . GLN A 1 216 ? 17.239 3.679 -17.727 1.00 97.56 216 GLN A C 1
ATOM 1715 O O . GLN A 1 216 ? 16.151 3.293 -17.306 1.00 97.56 216 GLN A O 1
ATOM 1720 N N . ASN A 1 217 ? 17.816 3.140 -18.800 1.00 96.94 217 ASN A N 1
ATOM 1721 C CA . ASN A 1 217 ? 17.284 1.979 -19.506 1.00 96.94 217 ASN A CA 1
ATOM 1722 C C . ASN A 1 217 ? 17.405 0.733 -18.617 1.00 96.94 217 ASN A C 1
ATOM 1724 O O . ASN A 1 217 ? 18.508 0.428 -18.162 1.00 96.94 217 ASN A O 1
ATOM 1728 N N . ILE A 1 218 ? 16.296 0.012 -18.425 1.00 97.19 218 ILE A N 1
ATOM 1729 C CA . ILE A 1 218 ? 16.212 -1.209 -17.599 1.00 97.19 218 ILE A CA 1
ATOM 1730 C C . ILE A 1 218 ? 16.028 -2.497 -18.421 1.00 97.19 218 ILE A C 1
ATOM 1732 O O . ILE A 1 218 ? 15.623 -3.543 -17.916 1.00 97.19 218 ILE A O 1
ATOM 1736 N N . VAL A 1 219 ? 16.283 -2.426 -19.728 1.00 97.19 219 VAL A N 1
ATOM 1737 C CA . VAL A 1 219 ? 16.026 -3.507 -20.687 1.00 97.19 219 VAL A CA 1
ATOM 1738 C C . VAL A 1 219 ? 17.296 -3.981 -21.377 1.00 97.19 219 VAL A C 1
ATOM 1740 O O . VAL A 1 219 ? 17.491 -5.190 -21.521 1.00 97.19 219 VAL A O 1
ATOM 1743 N N . LEU A 1 220 ? 18.148 -3.068 -21.837 1.00 93.81 220 LEU A N 1
ATOM 1744 C CA . LEU A 1 220 ? 19.390 -3.439 -22.516 1.00 93.81 220 LEU A CA 1
ATOM 1745 C C . LEU A 1 220 ? 20.379 -4.054 -21.513 1.00 93.81 220 LEU A C 1
ATOM 1747 O O . LEU A 1 220 ? 20.484 -3.569 -20.396 1.00 93.81 220 LEU A O 1
ATOM 1751 N N . ASP A 1 221 ? 21.061 -5.133 -21.906 1.00 88.62 221 ASP A N 1
ATOM 1752 C CA . ASP A 1 221 ? 22.086 -5.834 -21.109 1.00 88.62 221 ASP A CA 1
ATOM 1753 C C . ASP A 1 221 ? 21.642 -6.362 -19.726 1.00 88.62 221 ASP A C 1
ATOM 1755 O O . ASP A 1 221 ? 22.461 -6.823 -18.940 1.00 88.62 221 ASP A O 1
ATOM 1759 N N . VAL A 1 222 ? 20.334 -6.391 -19.456 1.00 94.50 222 VAL A N 1
ATOM 1760 C CA . VAL A 1 222 ? 19.758 -6.986 -18.238 1.00 94.50 222 VAL A CA 1
ATOM 1761 C C . VAL A 1 222 ? 19.449 -8.473 -18.450 1.00 94.50 222 VAL A C 1
ATOM 1763 O O . VAL A 1 222 ? 18.719 -8.825 -19.385 1.00 94.50 222 VAL A O 1
ATOM 1766 N N . ASP A 1 223 ? 19.905 -9.345 -17.552 1.00 94.19 223 ASP A N 1
ATOM 1767 C CA . ASP A 1 223 ? 19.455 -10.740 -17.498 1.00 94.19 223 ASP A CA 1
ATOM 1768 C C . ASP A 1 223 ? 18.285 -10.900 -16.516 1.00 94.19 223 ASP A C 1
ATOM 1770 O O . ASP A 1 223 ? 18.450 -10.850 -15.299 1.00 94.19 223 ASP A O 1
ATOM 1774 N N . LEU A 1 224 ? 17.072 -11.088 -17.044 1.00 93.94 224 LEU A N 1
ATOM 1775 C CA . LEU A 1 224 ? 15.875 -11.183 -16.205 1.00 93.94 224 LEU A CA 1
ATOM 1776 C C . LEU A 1 224 ? 15.768 -12.500 -15.436 1.00 93.94 224 LEU A C 1
ATOM 1778 O O . LEU A 1 224 ? 14.961 -12.557 -14.513 1.00 93.94 224 LEU A O 1
ATOM 1782 N N . THR A 1 225 ? 16.540 -13.543 -15.765 1.00 92.25 225 THR A N 1
ATOM 1783 C CA . THR A 1 225 ? 16.475 -14.796 -14.989 1.00 92.25 225 THR A CA 1
ATOM 1784 C C . THR A 1 225 ? 17.108 -14.672 -13.610 1.00 92.25 225 THR A C 1
ATOM 1786 O O . THR A 1 225 ? 16.784 -15.462 -12.732 1.00 92.25 225 THR A O 1
ATOM 1789 N N . GLU A 1 226 ? 17.978 -13.679 -13.419 1.00 90.88 226 GLU A N 1
ATOM 1790 C CA . GLU A 1 226 ? 18.615 -13.380 -12.132 1.00 90.88 226 GLU A CA 1
ATOM 1791 C C . GLU A 1 226 ? 17.833 -12.334 -11.320 1.00 90.88 226 GLU A C 1
ATOM 1793 O O . GLU A 1 226 ? 18.022 -12.216 -10.114 1.00 90.88 226 GLU A O 1
ATOM 1798 N N . VAL A 1 227 ? 16.942 -11.577 -11.972 1.00 91.44 227 VAL A N 1
ATOM 1799 C CA . VAL A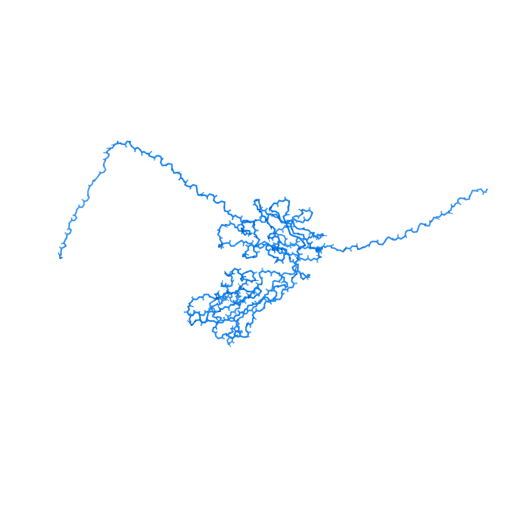 1 227 ? 16.181 -10.475 -11.356 1.00 91.44 227 VAL A CA 1
ATOM 1800 C C . VAL A 1 227 ? 14.726 -10.859 -11.078 1.00 91.44 227 VAL A C 1
ATOM 1802 O O . VAL A 1 227 ? 14.118 -10.339 -10.148 1.00 91.44 227 VAL A O 1
ATOM 1805 N N . SER A 1 228 ? 14.131 -11.734 -11.893 1.00 95.62 228 SER A N 1
ATOM 1806 C CA . SER A 1 228 ? 12.705 -12.056 -11.837 1.00 95.62 228 SER A CA 1
ATOM 1807 C C . SER A 1 228 ? 12.445 -13.478 -11.313 1.00 95.62 228 SER A C 1
ATOM 1809 O O . SER A 1 228 ? 13.073 -14.423 -11.791 1.00 95.62 228 SER A O 1
ATOM 1811 N N . PRO A 1 229 ? 11.464 -13.676 -10.410 1.00 97.25 229 PRO A N 1
ATOM 1812 C CA . PRO A 1 229 ? 10.571 -12.662 -9.848 1.00 97.25 229 PRO A CA 1
ATOM 1813 C C . PRO A 1 229 ? 11.260 -11.778 -8.802 1.00 97.25 229 PRO A C 1
ATOM 1815 O O . PRO A 1 229 ? 12.099 -12.253 -8.043 1.00 97.25 229 PRO A O 1
ATOM 1818 N N . VAL A 1 230 ? 10.834 -10.516 -8.729 1.00 98.19 230 VAL A N 1
ATOM 1819 C CA . VAL A 1 230 ? 11.049 -9.699 -7.529 1.00 98.19 230 VAL A CA 1
ATOM 1820 C C . VAL A 1 230 ? 9.893 -10.014 -6.585 1.00 98.19 230 VAL A C 1
ATOM 1822 O O . VAL A 1 230 ? 8.732 -9.846 -6.955 1.00 98.19 230 VAL A O 1
ATOM 1825 N N . GLU A 1 231 ? 10.207 -10.535 -5.407 1.00 98.25 231 GLU A N 1
ATOM 1826 C CA . GLU A 1 231 ? 9.239 -10.954 -4.390 1.00 98.25 231 GLU A CA 1
ATOM 1827 C C . GLU A 1 231 ? 9.355 -10.016 -3.194 1.00 98.25 231 GLU A C 1
ATOM 1829 O O . GLU A 1 231 ? 10.465 -9.744 -2.729 1.00 98.25 231 GLU A O 1
ATOM 1834 N N . LEU A 1 232 ? 8.219 -9.480 -2.748 1.00 98.69 232 LEU A N 1
ATOM 1835 C CA . LEU A 1 232 ? 8.165 -8.617 -1.575 1.00 98.69 232 LEU A CA 1
ATOM 1836 C C . LEU A 1 232 ? 8.494 -9.421 -0.305 1.00 98.69 232 LEU A C 1
ATOM 1838 O O . LEU A 1 232 ? 8.586 -10.649 -0.288 1.00 98.69 232 LEU A O 1
ATOM 1842 N N . GLY A 1 233 ? 8.750 -8.717 0.789 1.00 98.25 233 GLY A N 1
ATOM 1843 C CA . GLY A 1 233 ? 9.006 -9.366 2.062 1.00 98.25 233 GLY A CA 1
ATOM 1844 C C . GLY A 1 233 ? 9.213 -8.382 3.198 1.00 98.25 233 GLY A C 1
ATOM 1845 O O . GLY A 1 233 ? 9.268 -7.169 3.006 1.00 98.25 233 GLY A O 1
ATOM 1846 N N . GLY A 1 234 ? 9.367 -8.929 4.399 1.00 97.25 234 GLY A N 1
ATOM 1847 C CA . GLY A 1 234 ? 9.706 -8.165 5.594 1.00 97.25 234 GLY A CA 1
ATOM 1848 C C . GLY A 1 234 ? 8.516 -7.658 6.406 1.00 97.25 234 GLY A C 1
ATOM 1849 O O . GLY A 1 234 ? 8.746 -7.253 7.535 1.00 97.25 234 GLY A O 1
ATOM 1850 N N . ALA A 1 235 ? 7.274 -7.734 5.921 1.00 98.06 235 ALA A N 1
ATOM 1851 C CA . ALA A 1 235 ? 6.122 -7.435 6.769 1.00 98.06 235 ALA A CA 1
ATOM 1852 C C . ALA A 1 235 ? 5.973 -8.480 7.880 1.00 98.06 235 ALA A C 1
ATOM 1854 O O . ALA A 1 235 ? 6.033 -9.687 7.626 1.00 98.06 235 ALA A O 1
ATOM 1855 N N . ASP A 1 236 ? 5.720 -8.010 9.093 1.00 97.44 236 ASP A N 1
ATOM 1856 C CA . ASP A 1 236 ? 5.489 -8.799 10.309 1.00 97.44 236 ASP A CA 1
ATOM 1857 C C . ASP A 1 236 ? 4.241 -8.359 11.097 1.00 97.44 236 ASP A C 1
ATOM 1859 O O . ASP A 1 236 ? 3.838 -9.021 12.063 1.00 97.44 236 ASP A O 1
ATOM 1863 N N . ASP A 1 237 ? 3.592 -7.302 10.617 1.00 97.81 237 ASP A N 1
ATOM 1864 C CA . ASP A 1 237 ? 2.305 -6.794 11.057 1.00 97.81 237 ASP A CA 1
ATOM 1865 C C . ASP A 1 237 ? 1.179 -7.837 10.951 1.00 97.81 237 ASP A C 1
ATOM 1867 O O . ASP A 1 237 ? 1.082 -8.610 9.993 1.00 97.81 237 ASP A O 1
ATOM 1871 N N . ILE A 1 238 ? 0.257 -7.822 11.916 1.00 97.31 238 ILE A N 1
ATOM 1872 C CA . ILE A 1 238 ? -0.912 -8.711 11.935 1.00 97.31 238 ILE A CA 1
ATOM 1873 C C . ILE A 1 238 ? -2.171 -7.917 11.602 1.00 97.31 238 ILE A C 1
ATOM 1875 O O . ILE A 1 238 ? -2.594 -7.054 12.376 1.00 97.31 238 ILE A O 1
ATOM 1879 N N . VAL A 1 239 ? -2.842 -8.276 10.507 1.00 97.00 239 VAL A N 1
ATOM 1880 C CA . VAL A 1 239 ? -4.171 -7.738 10.202 1.00 97.00 239 VAL A CA 1
ATOM 1881 C C . VAL A 1 239 ? -5.234 -8.344 11.114 1.00 97.00 239 VAL A C 1
ATOM 1883 O O . VAL A 1 239 ? -5.393 -9.561 11.251 1.00 97.00 239 VAL A O 1
ATOM 1886 N N . VAL A 1 240 ? -5.983 -7.458 11.763 1.00 96.75 240 VAL A N 1
ATOM 1887 C CA . VAL A 1 240 ? -7.057 -7.789 12.693 1.00 96.75 240 VAL A CA 1
ATOM 1888 C C . VAL A 1 240 ? -8.345 -7.986 11.904 1.00 96.75 240 VAL A C 1
ATOM 1890 O O . VAL A 1 240 ? -9.011 -7.025 11.527 1.00 96.75 240 VAL A O 1
ATOM 1893 N N . LYS A 1 241 ? -8.736 -9.247 11.699 1.00 95.12 241 LYS A N 1
ATOM 1894 C CA . LYS A 1 241 ? -9.990 -9.577 11.010 1.00 95.12 241 LYS A CA 1
ATOM 1895 C C . LYS A 1 241 ? -11.210 -9.267 11.889 1.00 95.12 241 LYS A C 1
ATOM 1897 O O . LYS A 1 241 ? -11.333 -9.838 12.981 1.00 95.12 241 LYS A O 1
ATOM 1902 N N . PRO A 1 242 ? -12.143 -8.408 11.440 1.00 95.94 242 PRO A N 1
ATOM 1903 C CA . PRO A 1 242 ? -13.368 -8.147 12.183 1.00 95.94 242 PRO A CA 1
ATOM 1904 C C . PRO A 1 242 ? -14.274 -9.381 12.283 1.00 95.94 242 PRO A C 1
ATOM 1906 O O . PRO A 1 242 ? -14.402 -10.179 11.353 1.00 95.94 242 PRO A O 1
ATOM 1909 N N . GLY A 1 243 ? -14.977 -9.506 13.408 1.00 95.75 243 GLY A N 1
ATOM 1910 C CA . GLY A 1 243 ? -16.041 -10.496 13.585 1.00 95.75 243 GLY A CA 1
ATOM 1911 C C . GLY A 1 243 ? -17.367 -10.054 12.966 1.00 95.75 243 GLY A C 1
ATOM 1912 O O . GLY A 1 243 ? -18.199 -10.894 12.622 1.00 95.75 243 GLY A O 1
ATOM 1913 N N . PHE A 1 244 ? -17.566 -8.745 12.812 1.00 95.00 244 PHE A N 1
ATOM 1914 C CA . PHE A 1 244 ? -18.734 -8.161 12.164 1.00 95.00 244 PHE A CA 1
ATOM 1915 C C . PHE A 1 244 ? -18.402 -6.773 11.610 1.00 95.00 244 PHE A C 1
ATOM 1917 O O . PHE A 1 244 ? -17.700 -5.999 12.263 1.00 95.00 244 PHE A O 1
ATOM 1924 N N . VAL A 1 245 ? -18.961 -6.462 10.442 1.00 96.31 245 VAL A N 1
ATOM 1925 C CA . VAL A 1 245 ? -19.002 -5.116 9.866 1.00 96.31 245 VAL A CA 1
ATOM 1926 C C . VAL A 1 245 ? -20.447 -4.819 9.461 1.00 96.31 245 VAL A C 1
ATOM 1928 O O . VAL A 1 245 ? -21.117 -5.697 8.915 1.00 96.31 245 VAL A O 1
ATOM 1931 N N . GLY A 1 246 ? -20.949 -3.616 9.744 1.00 94.56 246 GLY A N 1
ATOM 1932 C CA . GLY A 1 246 ? -22.312 -3.228 9.368 1.00 94.56 246 GLY A CA 1
ATOM 1933 C C . GLY A 1 246 ? -22.620 -1.745 9.549 1.00 94.56 246 GLY A C 1
ATOM 1934 O O . GLY A 1 246 ? -21.780 -0.996 10.041 1.00 94.56 246 GLY A O 1
ATOM 1935 N N . VAL A 1 247 ? -23.839 -1.330 9.181 1.00 92.50 247 VAL A N 1
ATOM 1936 C CA . VAL A 1 247 ? -24.345 0.027 9.470 1.00 92.50 247 VAL A CA 1
ATOM 1937 C C . VAL A 1 247 ? -24.506 0.217 10.977 1.00 92.50 247 VAL A C 1
ATOM 1939 O O . VAL A 1 247 ? -24.941 -0.706 11.673 1.00 92.50 247 VAL A O 1
ATOM 1942 N N . GLY A 1 248 ? -24.203 1.420 11.461 1.00 89.25 248 GLY A N 1
ATOM 1943 C CA . GLY A 1 248 ? -24.571 1.869 12.800 1.00 89.25 248 GLY A CA 1
ATOM 1944 C C . GLY A 1 248 ? -26.032 2.291 12.943 1.00 89.25 248 GLY A C 1
ATOM 1945 O O . GLY A 1 248 ? -26.925 1.781 12.263 1.00 89.25 248 GLY A O 1
ATOM 1946 N N . ASP A 1 249 ? -26.285 3.235 13.849 1.00 88.50 249 ASP A N 1
ATOM 1947 C CA . ASP A 1 249 ? -27.640 3.746 14.093 1.00 88.50 249 ASP A CA 1
ATOM 1948 C C . ASP A 1 249 ? -28.120 4.649 12.942 1.00 88.50 249 ASP A C 1
ATOM 1950 O O . ASP A 1 249 ? -29.322 4.862 12.763 1.00 88.50 249 ASP A O 1
ATOM 1954 N N . SER A 1 250 ? -27.177 5.182 12.159 1.00 92.12 250 SER A N 1
ATOM 1955 C CA . SER A 1 250 ? -27.416 6.019 10.979 1.00 92.12 250 SER A CA 1
ATOM 1956 C C . SER A 1 250 ? -26.700 5.451 9.750 1.00 92.12 250 SER A C 1
ATOM 1958 O O . SER A 1 250 ? -25.674 4.788 9.875 1.00 92.12 250 SER A O 1
ATOM 1960 N N . SER A 1 251 ? -27.217 5.727 8.547 1.00 92.00 251 SER A N 1
ATOM 1961 C CA . SER A 1 251 ? -26.670 5.192 7.284 1.00 92.00 251 SER A CA 1
ATOM 1962 C C . SER A 1 251 ? -25.232 5.623 6.990 1.00 92.00 251 SER A C 1
ATOM 1964 O O . SER A 1 251 ? -24.553 4.961 6.212 1.00 92.00 251 SER A O 1
ATOM 1966 N N . ASN A 1 252 ? -24.776 6.710 7.614 1.00 93.19 252 ASN A N 1
ATOM 1967 C CA . ASN A 1 252 ? -23.427 7.261 7.523 1.00 93.19 252 ASN A CA 1
ATOM 1968 C C . ASN A 1 252 ? -22.489 6.738 8.626 1.00 93.19 252 ASN A C 1
ATOM 1970 O O . ASN A 1 252 ? -21.432 7.323 8.862 1.00 93.19 252 ASN A O 1
ATOM 1974 N N . GLU A 1 253 ? -22.870 5.680 9.341 1.00 93.94 253 GLU A N 1
ATOM 1975 C CA . GLU A 1 253 ? -22.041 5.054 10.366 1.00 93.94 253 GLU A CA 1
ATOM 1976 C C . GLU A 1 253 ? -21.679 3.626 9.968 1.00 93.94 253 GLU A C 1
ATOM 1978 O O . GLU A 1 253 ? -22.549 2.842 9.589 1.00 93.94 253 GLU A O 1
ATOM 1983 N N . LEU A 1 254 ? -20.403 3.274 10.114 1.00 95.12 254 LEU A N 1
ATOM 1984 C CA . LEU A 1 254 ? -19.915 1.905 9.995 1.00 95.12 254 LEU A CA 1
ATOM 1985 C C . LEU A 1 254 ? -19.473 1.404 11.365 1.00 95.12 254 LEU A C 1
ATOM 1987 O O . LEU A 1 254 ? -18.623 2.010 12.015 1.00 95.12 254 LEU A O 1
ATOM 1991 N N . ILE A 1 255 ? -20.023 0.276 11.791 1.00 94.94 255 ILE A N 1
ATOM 1992 C CA . ILE A 1 255 ? -19.598 -0.440 12.988 1.00 94.94 255 ILE A CA 1
ATOM 1993 C C . ILE A 1 255 ? -18.671 -1.570 12.563 1.00 94.94 255 ILE A C 1
ATOM 1995 O O . ILE A 1 255 ? -19.072 -2.460 11.815 1.00 94.94 255 ILE A O 1
ATOM 1999 N N . VAL A 1 256 ? -17.458 -1.572 13.109 1.00 96.75 256 VAL A N 1
ATOM 2000 C CA . VAL A 1 256 ? -16.499 -2.673 13.011 1.00 96.75 256 VAL A CA 1
ATOM 2001 C C . VAL A 1 256 ? -16.372 -3.307 14.388 1.00 96.75 256 VAL A C 1
ATOM 2003 O O . VAL A 1 256 ? -15.850 -2.694 15.315 1.00 96.75 256 VAL A O 1
ATOM 2006 N N . ARG A 1 257 ? -16.847 -4.542 14.543 1.00 96.31 257 ARG A N 1
ATOM 2007 C CA . ARG A 1 257 ? -16.755 -5.296 15.799 1.00 96.31 257 ARG A CA 1
ATOM 2008 C C . ARG A 1 257 ? -15.689 -6.372 15.692 1.00 96.31 257 ARG A C 1
ATOM 2010 O O . ARG A 1 257 ? -15.691 -7.171 14.754 1.00 96.31 257 ARG A O 1
ATOM 2017 N N . PHE A 1 258 ? -14.808 -6.431 16.681 1.00 96.94 258 PHE A N 1
ATOM 2018 C CA . PHE A 1 258 ? -13.725 -7.407 16.726 1.00 96.94 258 PHE A CA 1
ATOM 2019 C C . PHE A 1 258 ? -14.257 -8.811 17.021 1.00 96.94 258 PHE A C 1
ATOM 2021 O O . PHE A 1 258 ? -15.185 -8.987 17.815 1.00 96.94 258 PHE A O 1
ATOM 2028 N N . ALA A 1 259 ? -13.667 -9.815 16.368 1.00 94.69 259 ALA A N 1
ATOM 2029 C CA . ALA A 1 259 ? -13.988 -11.219 16.623 1.00 94.69 259 ALA A CA 1
ATOM 2030 C C . ALA A 1 259 ? -13.514 -11.658 18.017 1.00 94.69 259 ALA A C 1
ATOM 2032 O O . ALA A 1 259 ? -14.199 -12.414 18.704 1.00 94.69 259 ALA A O 1
ATOM 2033 N N . ASP A 1 260 ? -12.372 -11.116 18.443 1.00 94.31 260 ASP A N 1
ATOM 2034 C CA . ASP A 1 260 ? -11.705 -11.424 19.698 1.00 94.31 260 ASP A CA 1
ATOM 2035 C C . ASP A 1 260 ? -11.359 -10.149 20.472 1.00 94.31 260 ASP A C 1
ATOM 2037 O O . ASP A 1 260 ? -11.381 -9.035 19.950 1.00 94.31 260 ASP A O 1
ATOM 2041 N N . THR A 1 261 ? -11.028 -10.307 21.755 1.00 93.81 261 THR A N 1
ATOM 2042 C CA . THR A 1 261 ? -10.498 -9.188 22.542 1.00 93.81 261 THR A CA 1
ATOM 2043 C C . THR A 1 261 ? -9.101 -8.837 22.050 1.00 93.81 261 THR A C 1
ATOM 2045 O O . THR A 1 261 ? -8.214 -9.690 22.091 1.00 93.81 261 THR A O 1
ATOM 2048 N N . LEU A 1 262 ? -8.902 -7.578 21.665 1.00 95.44 262 LEU A N 1
ATOM 2049 C CA . LEU A 1 262 ? -7.595 -7.073 21.266 1.00 95.44 262 LEU A CA 1
ATOM 2050 C C . LEU A 1 262 ? -6.594 -7.173 22.433 1.00 95.44 262 LEU A C 1
ATOM 2052 O O . LEU A 1 262 ? -6.929 -6.758 23.549 1.00 95.44 262 LEU A O 1
ATOM 2056 N N . PRO A 1 263 ? -5.407 -7.772 22.231 1.00 95.06 263 PRO A N 1
ATOM 2057 C CA . PRO A 1 263 ? -4.334 -7.763 23.221 1.00 95.06 263 PRO A CA 1
ATOM 2058 C C . PRO A 1 263 ? -3.694 -6.377 23.357 1.00 95.06 263 PRO A C 1
ATOM 2060 O O . PRO A 1 263 ? -3.913 -5.494 22.534 1.00 95.06 263 PRO A O 1
ATOM 2063 N N . ASP A 1 264 ? -2.887 -6.221 24.401 1.00 94.94 264 ASP A N 1
ATOM 2064 C CA . ASP A 1 264 ? -2.008 -5.064 24.573 1.00 94.94 264 ASP A CA 1
ATOM 2065 C C . ASP A 1 264 ? -1.001 -4.996 23.417 1.00 94.94 264 ASP A C 1
ATOM 2067 O O . ASP A 1 264 ? -0.333 -5.998 23.152 1.00 94.94 264 ASP A O 1
ATOM 2071 N N . ASP A 1 265 ? -1.009 -3.885 22.676 1.00 96.06 265 ASP A N 1
ATOM 2072 C CA . ASP A 1 265 ? -0.119 -3.591 21.546 1.00 96.06 265 ASP A CA 1
ATOM 2073 C C . ASP A 1 265 ? -0.374 -2.180 20.981 1.00 96.06 265 ASP A C 1
ATOM 2075 O O . ASP A 1 265 ? -1.306 -1.480 21.400 1.00 96.06 265 ASP A O 1
ATOM 2079 N N . LEU A 1 266 ? 0.397 -1.812 19.956 1.00 95.81 266 LEU A N 1
ATOM 2080 C CA . LEU A 1 266 ? 0.120 -0.686 19.076 1.00 95.81 266 LEU A CA 1
ATOM 2081 C C . LEU A 1 266 ? -0.739 -1.125 17.874 1.00 95.81 266 LEU A C 1
ATOM 2083 O O . LEU A 1 266 ? -0.521 -2.164 17.243 1.00 95.81 266 LEU A O 1
ATOM 2087 N N . TYR A 1 267 ? -1.741 -0.304 17.561 1.00 96.69 267 TYR A N 1
ATOM 2088 C CA . TYR A 1 267 ? -2.690 -0.525 16.475 1.00 96.69 267 TYR A CA 1
ATOM 2089 C C . TYR A 1 267 ? -2.735 0.672 15.536 1.00 96.69 267 TYR A C 1
ATOM 2091 O O . TYR A 1 267 ? -2.690 1.827 15.967 1.00 96.69 267 TYR A O 1
ATOM 2099 N N . ARG A 1 268 ? -2.897 0.370 14.251 1.00 96.00 268 ARG A N 1
ATOM 2100 C CA . ARG A 1 268 ? -3.117 1.324 13.170 1.00 96.00 268 ARG A CA 1
ATOM 2101 C C . ARG A 1 268 ? -4.415 0.986 12.460 1.00 96.00 268 ARG A C 1
ATOM 2103 O O . ARG A 1 268 ? -4.703 -0.173 12.180 1.00 96.00 268 ARG A O 1
ATOM 2110 N N . ILE A 1 269 ? -5.197 2.012 12.181 1.00 96.50 269 ILE A N 1
ATOM 2111 C CA . ILE A 1 269 ? -6.396 1.952 11.363 1.00 96.50 269 ILE A CA 1
ATOM 2112 C C . ILE A 1 269 ? -6.103 2.736 10.093 1.00 96.50 269 ILE A C 1
ATOM 2114 O O . ILE A 1 269 ? -5.769 3.920 10.164 1.00 96.50 269 ILE A O 1
ATOM 2118 N N . ASP A 1 270 ? -6.273 2.080 8.958 1.00 95.81 270 ASP A N 1
ATOM 2119 C CA . ASP A 1 270 ? -6.204 2.672 7.632 1.00 95.81 270 ASP A CA 1
ATOM 2120 C C . ASP A 1 270 ? -7.616 2.747 7.050 1.00 95.81 270 ASP A C 1
ATOM 2122 O O . ASP A 1 270 ? -8.332 1.746 7.022 1.00 95.81 270 ASP A O 1
ATOM 2126 N N . VAL A 1 271 ? -8.025 3.933 6.597 1.00 95.62 271 VAL A N 1
ATOM 2127 C CA . VAL A 1 271 ? -9.214 4.123 5.757 1.00 95.62 271 VAL A CA 1
ATOM 2128 C C . VAL A 1 271 ? -8.739 4.531 4.371 1.00 95.62 271 VAL A C 1
ATOM 2130 O O . VAL A 1 271 ? -8.212 5.632 4.192 1.00 95.62 271 VAL A O 1
ATOM 2133 N N . PHE A 1 272 ? -8.899 3.623 3.416 1.00 94.25 272 PHE A N 1
ATOM 2134 C CA . PHE A 1 272 ? -8.362 3.752 2.069 1.00 94.25 272 PHE A CA 1
ATOM 2135 C C . PHE A 1 272 ? -9.255 4.619 1.185 1.00 94.25 272 PHE A C 1
ATOM 2137 O O . PHE A 1 272 ? -10.483 4.558 1.261 1.00 94.25 272 PHE A O 1
ATOM 2144 N N . SER A 1 273 ? -8.624 5.382 0.302 1.00 89.62 273 SER A N 1
ATOM 2145 C CA . SER A 1 273 ? -9.249 6.389 -0.561 1.00 89.62 273 SER A CA 1
ATOM 2146 C C . SER A 1 273 ? -9.078 6.131 -2.054 1.00 89.62 273 SER A C 1
ATOM 2148 O O . SER A 1 273 ? -9.786 6.738 -2.847 1.00 89.62 273 SER A O 1
ATOM 2150 N N . ASN A 1 274 ? -8.168 5.236 -2.453 1.00 82.69 274 ASN A N 1
ATOM 2151 C CA . ASN A 1 274 ? -7.755 5.098 -3.849 1.00 82.69 274 ASN A CA 1
ATOM 2152 C C . ASN A 1 274 ? -8.013 3.695 -4.430 1.00 82.69 274 ASN A C 1
ATOM 2154 O O . ASN A 1 274 ? -7.878 2.674 -3.752 1.00 82.69 274 ASN A O 1
ATOM 2158 N N . GLY A 1 275 ? -8.344 3.649 -5.723 1.00 81.06 275 GLY A N 1
ATOM 2159 C CA . GLY A 1 275 ? -8.431 2.426 -6.519 1.00 81.06 275 GLY A CA 1
ATOM 2160 C C . GLY A 1 275 ? -9.510 1.445 -6.052 1.00 81.06 275 GLY A C 1
ATOM 2161 O O . GLY A 1 275 ? -10.596 1.833 -5.607 1.00 81.06 275 GLY A O 1
ATOM 2162 N N . SER A 1 276 ? -9.218 0.152 -6.182 1.00 85.12 276 SER A N 1
ATOM 2163 C CA . SER A 1 276 ? -10.078 -0.940 -5.704 1.00 85.12 276 SER A CA 1
ATOM 2164 C C . SER A 1 276 ? -10.050 -1.106 -4.179 1.00 85.12 276 SER A C 1
ATOM 2166 O O . SER A 1 276 ? -10.958 -1.719 -3.621 1.00 85.12 276 SER A O 1
ATOM 2168 N N . LEU A 1 277 ? -9.054 -0.526 -3.498 1.00 89.69 277 LEU A N 1
ATOM 2169 C CA . LEU A 1 277 ? -8.969 -0.517 -2.037 1.00 89.69 277 LEU A CA 1
ATOM 2170 C C . LEU A 1 277 ? -9.886 0.524 -1.396 1.00 89.69 277 LEU A C 1
ATOM 2172 O O . LEU A 1 277 ? -10.195 0.382 -0.218 1.00 89.69 277 LEU A O 1
ATOM 2176 N N . ALA A 1 278 ? -10.296 1.558 -2.135 1.00 91.06 278 ALA A N 1
ATOM 2177 C CA . ALA A 1 278 ? -11.046 2.686 -1.596 1.00 91.06 278 ALA A CA 1
ATOM 2178 C C . ALA A 1 278 ? -12.328 2.254 -0.870 1.00 91.06 278 ALA A C 1
ATOM 2180 O O . ALA A 1 278 ? -13.130 1.475 -1.395 1.00 91.06 278 ALA A O 1
ATOM 2181 N N . LEU A 1 279 ? -12.575 2.841 0.302 1.00 93.25 279 LEU A N 1
ATOM 2182 C CA . LEU A 1 279 ? -13.897 2.806 0.910 1.00 93.25 279 LEU A CA 1
ATOM 2183 C C . LEU A 1 279 ? -14.842 3.617 0.022 1.00 93.25 279 LEU A C 1
ATOM 2185 O O . LEU A 1 279 ? -14.514 4.731 -0.380 1.00 93.25 279 LEU A O 1
ATOM 2189 N N . ARG A 1 280 ? -16.017 3.062 -0.281 1.00 91.44 280 ARG A N 1
ATOM 2190 C CA . ARG A 1 280 ? -17.010 3.711 -1.143 1.00 91.44 280 ARG A CA 1
ATOM 2191 C C . ARG A 1 280 ? -18.361 3.794 -0.463 1.00 91.44 280 ARG A C 1
ATOM 2193 O O . ARG A 1 280 ? -18.734 2.865 0.254 1.00 91.44 280 ARG A O 1
ATOM 2200 N N . ASN A 1 281 ? -19.101 4.866 -0.724 1.00 90.62 281 ASN A N 1
ATOM 2201 C CA . ASN A 1 281 ? -20.523 4.937 -0.384 1.00 90.62 281 ASN A CA 1
ATOM 2202 C C . ASN A 1 281 ? -21.365 4.118 -1.392 1.00 90.62 281 ASN A C 1
ATOM 2204 O O . ASN A 1 281 ? -20.842 3.539 -2.348 1.00 90.62 281 ASN A O 1
ATOM 2208 N N . THR A 1 282 ? -22.678 4.025 -1.176 1.00 91.25 282 THR A N 1
ATOM 2209 C CA . THR A 1 282 ? -23.607 3.303 -2.070 1.00 91.25 282 THR A CA 1
ATOM 2210 C C . THR A 1 282 ? -23.730 3.891 -3.468 1.00 91.25 282 THR A C 1
ATOM 2212 O O . THR A 1 282 ? -24.175 3.178 -4.367 1.00 91.25 282 THR A O 1
ATOM 2215 N N . ASP A 1 283 ? -23.337 5.148 -3.652 1.00 88.56 283 ASP A N 1
ATOM 2216 C CA . ASP A 1 283 ? -23.330 5.821 -4.950 1.00 88.56 283 ASP A CA 1
ATOM 2217 C C . ASP A 1 283 ? -22.040 5.527 -5.743 1.00 88.56 283 ASP A C 1
ATOM 2219 O O . ASP A 1 283 ? -21.991 5.728 -6.955 1.00 88.56 283 ASP A O 1
ATOM 2223 N N . GLY A 1 284 ? -21.039 4.928 -5.086 1.00 87.94 284 GLY A N 1
ATOM 2224 C CA . GLY A 1 284 ? -19.760 4.525 -5.670 1.00 87.94 284 GLY A CA 1
ATOM 2225 C C . GLY A 1 284 ? -18.629 5.531 -5.450 1.00 87.94 284 GLY A C 1
ATOM 2226 O O . GLY A 1 284 ? -17.493 5.237 -5.844 1.00 87.94 284 GLY A O 1
ATOM 2227 N N . ASP A 1 285 ? -18.915 6.658 -4.795 1.00 88.06 285 ASP A N 1
ATOM 2228 C CA . ASP A 1 285 ? -17.960 7.736 -4.535 1.00 88.06 285 ASP A CA 1
ATOM 2229 C C . ASP A 1 285 ? -16.881 7.278 -3.549 1.00 88.06 285 ASP A C 1
ATOM 2231 O O . ASP A 1 285 ? -17.168 6.568 -2.578 1.00 88.06 285 ASP A O 1
ATOM 2235 N N . GLN A 1 286 ? -15.632 7.672 -3.804 1.00 89.44 286 GLN A N 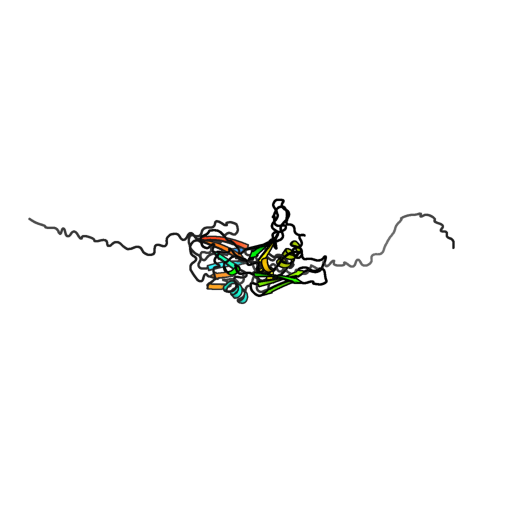1
ATOM 2236 C CA . GLN A 1 286 ? -14.466 7.231 -3.036 1.00 89.44 286 GLN A CA 1
ATOM 2237 C C . GLN A 1 286 ? -14.284 8.048 -1.763 1.00 89.44 286 GLN A C 1
ATOM 2239 O O . GLN A 1 286 ? -14.564 9.240 -1.705 1.00 89.44 286 GLN A O 1
ATOM 2244 N N . PHE A 1 287 ? -13.777 7.408 -0.719 1.00 91.94 287 PHE A N 1
ATOM 2245 C CA . PHE A 1 287 ? -13.444 8.084 0.521 1.00 91.94 287 PHE A CA 1
ATOM 2246 C C . PHE A 1 287 ? -12.480 9.253 0.298 1.00 91.94 287 PHE A C 1
ATOM 2248 O O . PHE A 1 287 ? -11.460 9.111 -0.372 1.00 91.94 287 PHE A O 1
ATOM 2255 N N . ASN A 1 288 ? -12.801 10.398 0.906 1.00 89.94 288 ASN A N 1
ATOM 2256 C CA . ASN A 1 288 ? -12.085 11.666 0.748 1.00 89.94 288 ASN A CA 1
ATOM 2257 C C . ASN A 1 288 ? -11.941 12.156 -0.703 1.00 89.94 288 ASN A C 1
ATOM 2259 O O . ASN A 1 288 ? -11.056 12.969 -0.972 1.00 89.94 288 ASN A O 1
ATOM 2263 N N . ASP A 1 289 ? -12.803 11.712 -1.614 1.00 86.44 289 ASP A N 1
ATOM 2264 C CA . ASP A 1 289 ? -12.908 12.302 -2.943 1.00 86.44 289 ASP A CA 1
ATOM 2265 C C . ASP A 1 289 ? -13.621 13.657 -2.846 1.00 86.44 289 ASP A C 1
ATOM 2267 O O . ASP A 1 289 ? -14.767 13.737 -2.393 1.00 86.44 289 ASP A O 1
ATOM 2271 N N . LEU A 1 290 ? -12.908 14.742 -3.151 1.00 79.12 290 LEU A N 1
ATOM 2272 C CA . LEU A 1 290 ? -13.390 16.114 -2.940 1.00 79.12 290 LEU A CA 1
ATOM 2273 C C . LEU A 1 290 ? -13.973 16.748 -4.203 1.00 79.12 290 LEU A C 1
ATOM 2275 O O . LEU A 1 290 ? -14.548 17.841 -4.122 1.00 79.12 290 LEU A O 1
ATOM 2279 N N . ASP A 1 291 ? -13.832 16.092 -5.349 1.00 73.44 291 ASP A N 1
ATOM 2280 C CA . ASP A 1 291 ? -14.335 16.555 -6.630 1.00 73.44 291 ASP A CA 1
ATOM 2281 C C . ASP A 1 291 ? -14.890 15.397 -7.475 1.00 73.44 291 ASP A C 1
ATOM 2283 O O . ASP A 1 291 ? -14.832 14.238 -7.107 1.00 73.44 291 ASP A O 1
ATOM 2287 N N . ASP A 1 292 ? -15.539 15.729 -8.592 1.00 64.19 292 ASP A N 1
ATOM 2288 C CA . ASP A 1 292 ? -16.034 14.742 -9.571 1.00 64.19 292 ASP A CA 1
ATOM 2289 C C . ASP A 1 292 ? -14.917 14.381 -10.578 1.00 64.19 292 ASP A C 1
ATOM 2291 O O . ASP A 1 292 ? -15.200 13.914 -11.683 1.00 64.19 292 ASP A O 1
ATOM 2295 N N . ASP A 1 293 ? -13.651 14.697 -10.261 1.00 63.56 293 ASP A N 1
ATOM 2296 C CA . ASP A 1 293 ? -12.507 14.453 -11.132 1.00 63.56 293 ASP A CA 1
ATOM 2297 C C . ASP A 1 293 ? -11.679 13.273 -10.621 1.00 63.56 293 ASP A C 1
ATOM 2299 O O . ASP A 1 293 ? -10.935 13.342 -9.650 1.00 63.56 293 ASP A O 1
ATOM 2303 N N . ILE A 1 294 ? -11.717 12.184 -11.383 1.00 58.28 294 ILE A N 1
ATOM 2304 C CA . ILE A 1 294 ? -10.913 10.983 -11.138 1.00 58.28 294 ILE A CA 1
ATOM 2305 C C . ILE A 1 294 ? -9.390 11.248 -11.127 1.00 58.28 294 ILE A C 1
ATOM 2307 O O . ILE A 1 294 ? -8.617 10.350 -10.791 1.00 58.28 294 ILE A O 1
ATOM 2311 N N . SER A 1 295 ? -8.936 12.445 -11.529 1.00 59.84 295 SER A N 1
ATOM 2312 C CA . SER A 1 295 ? -7.521 12.830 -11.560 1.00 59.84 295 SER A CA 1
ATOM 2313 C C . SER A 1 295 ? -6.932 13.224 -10.197 1.00 59.84 295 SER A C 1
ATOM 2315 O O . SER A 1 295 ? -5.706 13.200 -10.042 1.00 59.84 295 SER A O 1
ATOM 2317 N N . THR A 1 296 ? -7.769 13.515 -9.198 1.00 63.88 296 THR A N 1
ATOM 2318 C CA . THR A 1 296 ? -7.356 13.854 -7.829 1.00 63.88 296 THR A CA 1
ATOM 2319 C C . THR A 1 296 ? -7.839 12.785 -6.855 1.00 63.88 296 THR A C 1
ATOM 2321 O O . THR A 1 296 ? -8.888 12.944 -6.241 1.00 63.88 296 THR A O 1
ATOM 2324 N N . PRO A 1 297 ? -7.088 11.679 -6.675 1.00 65.75 297 PRO A N 1
ATOM 2325 C CA . PRO A 1 297 ? -7.487 10.666 -5.711 1.00 65.75 297 PRO A CA 1
ATOM 2326 C C . PRO A 1 297 ? -7.574 11.282 -4.312 1.00 65.75 297 PRO A C 1
ATOM 2328 O O . PRO A 1 297 ? -6.779 12.161 -3.950 1.00 65.75 297 PRO A O 1
ATOM 2331 N N . GLY A 1 298 ? -8.522 10.781 -3.520 1.00 77.12 298 GLY A N 1
ATOM 2332 C CA . GLY A 1 298 ? -8.601 11.104 -2.105 1.00 77.12 298 GLY A CA 1
ATOM 2333 C C . GLY A 1 298 ? -7.302 10.755 -1.369 1.00 77.12 298 GLY A C 1
ATOM 2334 O O . GLY A 1 298 ? -6.392 10.110 -1.897 1.00 77.12 298 GLY A O 1
ATOM 2335 N N . GLN A 1 299 ? -7.197 11.217 -0.126 1.00 86.50 299 GLN A N 1
ATOM 2336 C CA . GLN A 1 299 ? -6.095 10.836 0.757 1.00 86.50 299 GLN A CA 1
ATOM 2337 C C . GLN A 1 299 ? -6.562 9.813 1.781 1.00 86.50 299 GLN A C 1
ATOM 2339 O O . GLN A 1 299 ? -7.600 9.999 2.426 1.00 86.50 299 GLN A O 1
ATOM 2344 N N . ASP A 1 300 ? -5.750 8.777 1.979 1.00 91.38 300 ASP A N 1
ATOM 2345 C CA . ASP A 1 300 ? -5.980 7.788 3.022 1.00 91.38 300 ASP A CA 1
ATOM 2346 C C . ASP A 1 300 ? -5.976 8.454 4.399 1.00 91.38 300 ASP A C 1
ATOM 2348 O O . ASP A 1 300 ? -5.286 9.450 4.656 1.00 91.38 300 ASP A O 1
ATOM 2352 N N . ARG A 1 301 ? -6.757 7.889 5.318 1.00 92.88 301 ARG A N 1
ATOM 2353 C CA . ARG A 1 301 ? -6.778 8.323 6.713 1.00 92.88 301 ARG A CA 1
ATOM 2354 C C . ARG A 1 301 ? -6.124 7.267 7.585 1.00 92.88 301 ARG A C 1
ATOM 2356 O O . ARG A 1 301 ? -6.612 6.148 7.663 1.00 92.88 301 ARG A O 1
ATOM 2363 N N . ILE A 1 302 ? -5.078 7.678 8.295 1.00 93.69 302 ILE A N 1
ATOM 2364 C CA . ILE A 1 302 ? -4.365 6.852 9.272 1.00 93.69 302 ILE A CA 1
ATOM 2365 C C . ILE A 1 302 ? -4.746 7.308 10.681 1.00 93.69 302 ILE A C 1
ATOM 2367 O O . ILE A 1 302 ? -4.746 8.508 10.969 1.00 93.69 302 ILE A O 1
ATOM 2371 N N . ILE A 1 303 ? -5.068 6.357 11.556 1.00 94.31 303 ILE A N 1
ATOM 2372 C CA . ILE A 1 303 ? -5.379 6.593 12.970 1.00 94.31 303 ILE A CA 1
ATOM 2373 C C . ILE A 1 303 ? -4.648 5.540 13.793 1.00 94.31 303 ILE A C 1
ATOM 2375 O O . ILE A 1 303 ? -4.850 4.350 13.579 1.00 94.31 303 ILE A O 1
ATOM 2379 N N . ASN A 1 304 ? -3.845 5.964 14.765 1.00 94.50 304 ASN A N 1
ATOM 2380 C CA . ASN A 1 304 ? -3.108 5.045 15.634 1.00 94.50 304 ASN A CA 1
ATOM 2381 C C . ASN A 1 304 ? -3.653 5.093 17.059 1.00 94.50 304 ASN A C 1
ATOM 2383 O O . ASN A 1 304 ? -4.094 6.150 17.513 1.00 94.50 304 ASN A O 1
ATOM 2387 N N . PHE A 1 305 ? -3.604 3.970 17.769 1.00 94.62 305 PHE A N 1
ATOM 2388 C CA . PHE A 1 305 ? -3.866 3.913 19.204 1.00 94.62 305 PHE A CA 1
ATOM 2389 C C . PHE A 1 305 ? -3.086 2.772 19.857 1.00 94.62 305 PHE A C 1
ATOM 2391 O O . PHE A 1 305 ? -2.837 1.737 19.245 1.00 94.62 305 PHE A O 1
ATOM 2398 N N . GLU A 1 306 ? -2.727 2.957 21.120 1.00 94.81 306 GLU A N 1
ATOM 2399 C CA . GLU A 1 306 ? -2.042 1.959 21.942 1.00 94.81 306 GLU A CA 1
ATOM 2400 C C . GLU A 1 306 ? -3.020 1.371 22.965 1.00 94.81 306 GLU A C 1
ATOM 2402 O O . GLU A 1 306 ? -3.873 2.087 23.500 1.00 94.81 306 GLU A O 1
ATOM 2407 N N . LEU A 1 307 ? -2.912 0.075 23.255 1.00 94.31 307 LEU A N 1
ATOM 2408 C CA . LEU A 1 307 ? -3.729 -0.603 24.264 1.00 94.31 307 LEU A CA 1
ATOM 2409 C C . LEU A 1 307 ? -2.925 -1.011 25.505 1.00 94.31 307 LEU A C 1
ATOM 2411 O O . LEU A 1 307 ? -2.580 -2.172 25.627 1.00 94.31 307 LEU A O 1
ATOM 2415 N N . ASP A 1 308 ? -2.757 -0.150 26.507 1.00 93.00 308 ASP A N 1
ATOM 2416 C CA . ASP A 1 308 ? -2.146 -0.553 27.789 1.00 93.00 308 ASP A CA 1
ATOM 2417 C C . ASP A 1 308 ? -3.186 -1.195 28.730 1.00 93.00 308 ASP A C 1
ATOM 2419 O O . ASP A 1 308 ? -3.788 -0.563 29.601 1.00 93.00 308 ASP A O 1
ATOM 2423 N N . LEU A 1 309 ? -3.452 -2.488 28.543 1.00 90.00 309 LEU A N 1
ATOM 2424 C CA . LEU A 1 309 ? -4.526 -3.186 29.267 1.00 90.00 309 LEU A CA 1
ATOM 2425 C C . LEU A 1 309 ? -4.179 -3.536 30.724 1.00 90.00 309 LEU A C 1
ATOM 2427 O O . LEU A 1 309 ? -5.040 -4.056 31.449 1.00 90.00 309 LEU A O 1
ATOM 2431 N N . GLY A 1 310 ? -2.938 -3.289 31.152 1.00 77.50 310 GLY A N 1
ATOM 2432 C CA . GLY A 1 310 ? -2.418 -3.674 32.458 1.00 77.50 310 GLY A CA 1
ATOM 2433 C C . GLY A 1 310 ? -2.545 -5.174 32.786 1.00 77.50 310 GLY A C 1
ATOM 2434 O O . GLY A 1 310 ? -2.981 -6.023 32.002 1.00 77.50 310 GLY A O 1
ATOM 2435 N N . ALA A 1 311 ? -2.172 -5.544 34.013 1.00 68.62 311 ALA A N 1
ATOM 2436 C CA . ALA A 1 311 ? -2.292 -6.924 34.478 1.00 68.62 311 ALA A CA 1
ATOM 2437 C C . ALA A 1 311 ? -3.759 -7.299 34.771 1.00 68.62 311 ALA A C 1
ATOM 2439 O O . ALA A 1 311 ? -4.374 -6.793 35.712 1.00 68.62 311 ALA A O 1
ATOM 2440 N N . LYS A 1 312 ? -4.317 -8.269 34.036 1.00 57.56 312 LYS A N 1
ATOM 2441 C CA . LYS A 1 312 ? -5.633 -8.852 34.361 1.00 57.56 312 LYS A CA 1
ATOM 2442 C C . LYS A 1 312 ? -5.525 -9.759 35.597 1.00 57.56 312 LYS A C 1
ATOM 2444 O O . LYS A 1 312 ? -4.993 -10.868 35.519 1.00 57.56 312 LYS A O 1
ATOM 2449 N N . VAL A 1 313 ? -6.071 -9.336 36.743 1.00 54.03 313 VAL A N 1
ATOM 2450 C CA . VAL A 1 313 ? -6.185 -10.188 37.945 1.00 54.03 313 VAL A CA 1
ATOM 2451 C C . VAL A 1 313 ? -7.193 -11.307 37.671 1.00 54.03 313 VAL A C 1
ATOM 2453 O O . VAL A 1 313 ? -8.402 -11.100 37.716 1.00 54.03 313 VAL A O 1
ATOM 2456 N N . ARG A 1 314 ? -6.701 -12.514 37.372 1.00 54.28 314 ARG A N 1
ATOM 2457 C CA . ARG A 1 314 ? -7.546 -13.680 37.050 1.00 54.28 314 ARG A CA 1
ATOM 2458 C C . ARG A 1 314 ? -8.365 -14.212 38.233 1.00 54.28 314 ARG A C 1
ATOM 2460 O O . ARG A 1 314 ? -9.388 -14.848 38.000 1.00 54.28 314 ARG A O 1
ATOM 2467 N N . ALA A 1 315 ? -7.932 -13.974 39.473 1.00 60.62 315 ALA A N 1
ATOM 2468 C CA . ALA A 1 315 ? -8.687 -14.277 40.690 1.00 60.62 315 ALA A CA 1
ATOM 2469 C C . ALA A 1 315 ? -8.031 -13.630 41.918 1.00 60.62 315 ALA A C 1
ATOM 2471 O O . ALA A 1 315 ? -6.806 -13.549 42.003 1.00 60.62 315 ALA A O 1
ATOM 2472 N N . VAL A 1 316 ? -8.844 -13.251 42.905 1.00 65.00 316 VAL A N 1
ATOM 2473 C CA . VAL A 1 316 ? -8.387 -12.981 44.275 1.00 65.00 316 VAL A CA 1
ATOM 2474 C C . VAL A 1 316 ? -8.741 -14.214 45.099 1.00 65.00 316 VAL A C 1
ATOM 2476 O O . VAL A 1 316 ? -9.908 -14.595 45.139 1.00 65.00 316 VAL A O 1
ATOM 2479 N N . VAL A 1 317 ? -7.764 -14.867 45.731 1.00 72.56 317 VAL A N 1
ATOM 2480 C CA . VAL A 1 317 ? -8.044 -15.959 46.678 1.00 72.56 317 VAL A CA 1
ATOM 2481 C C . VAL A 1 317 ? -8.415 -15.323 48.021 1.00 72.56 317 VAL A C 1
ATOM 2483 O O . VAL A 1 317 ? -7.551 -14.681 48.623 1.00 72.56 317 VAL A O 1
ATOM 2486 N N . PRO A 1 318 ? -9.660 -15.463 48.524 1.00 69.12 318 PRO A N 1
ATOM 2487 C CA . PRO A 1 318 ? -10.003 -14.960 49.847 1.00 69.12 318 PRO A CA 1
ATOM 2488 C C . PRO A 1 318 ? -9.226 -15.753 50.895 1.00 69.12 318 PRO A C 1
ATOM 2490 O O . PRO A 1 318 ? -9.288 -16.984 50.922 1.00 69.12 318 PRO A O 1
ATOM 2493 N N . GLN A 1 319 ? -8.502 -15.062 51.774 1.00 73.88 319 GLN A N 1
ATOM 2494 C CA . GLN A 1 319 ? -7.899 -15.736 52.916 1.00 73.88 319 GLN A CA 1
ATOM 2495 C C . GLN A 1 319 ? -8.985 -16.099 53.942 1.00 73.88 319 GLN A C 1
ATOM 2497 O O . GLN A 1 319 ? -9.800 -15.239 54.293 1.00 73.88 319 GLN A O 1
ATOM 2502 N N . PRO A 1 320 ? -9.016 -17.347 54.448 1.00 76.12 320 PRO A N 1
ATOM 2503 C CA . PRO A 1 320 ? -9.929 -17.726 55.516 1.00 76.12 320 PRO A CA 1
ATOM 2504 C C . PRO A 1 320 ? -9.623 -16.927 56.786 1.00 76.12 320 PRO A C 1
ATOM 2506 O O . PRO A 1 320 ? -8.532 -17.026 57.345 1.00 76.12 320 PRO A O 1
ATOM 2509 N N . VAL A 1 321 ? -10.599 -16.164 57.278 1.00 78.50 321 VAL A N 1
ATOM 2510 C CA . VAL A 1 321 ? -10.514 -15.529 58.597 1.00 78.50 321 VAL A CA 1
ATOM 2511 C C . VAL A 1 321 ? -11.036 -16.517 59.633 1.00 78.50 321 VAL A C 1
ATOM 2513 O O . VAL A 1 321 ? -12.245 -16.707 59.770 1.00 78.50 321 VAL A O 1
ATOM 2516 N N . ILE A 1 322 ? -10.131 -17.147 60.381 1.00 72.06 322 ILE A N 1
ATOM 2517 C CA . ILE A 1 322 ? -10.510 -17.932 61.558 1.00 72.06 322 ILE A CA 1
ATOM 2518 C C . ILE A 1 322 ? -10.779 -16.943 62.692 1.00 72.06 322 ILE A C 1
ATOM 2520 O O . ILE A 1 322 ? -9.859 -16.330 63.230 1.00 72.06 322 ILE A O 1
ATOM 2524 N N . ARG A 1 323 ? -12.051 -16.768 63.060 1.00 65.50 323 ARG A N 1
ATOM 2525 C CA . ARG A 1 323 ? -12.403 -16.107 64.320 1.00 65.50 323 ARG A CA 1
ATOM 2526 C C . ARG A 1 323 ? -12.288 -17.129 65.439 1.00 65.50 323 ARG A C 1
ATOM 2528 O O . ARG A 1 323 ? -13.144 -18.000 65.568 1.00 65.50 323 ARG A O 1
ATOM 2535 N N . THR A 1 324 ? -11.253 -17.010 66.260 1.00 54.69 324 THR A N 1
ATOM 2536 C CA . THR A 1 324 ? -11.225 -17.687 67.556 1.00 54.69 324 THR A CA 1
ATOM 2537 C C . THR A 1 324 ? -12.285 -17.022 68.429 1.00 54.69 324 THR A C 1
ATOM 2539 O O . THR A 1 324 ? -12.134 -15.872 68.835 1.00 54.69 324 THR A O 1
ATOM 2542 N N . VAL A 1 325 ? -13.406 -17.707 68.648 1.00 58.09 325 VAL A N 1
ATOM 2543 C CA . VAL A 1 325 ? -14.405 -17.278 69.630 1.00 58.09 325 VAL A CA 1
ATOM 2544 C C . VAL A 1 325 ? -13.793 -17.533 71.001 1.00 58.09 325 VAL A C 1
ATOM 2546 O O . VAL A 1 325 ? -13.714 -18.682 71.431 1.00 58.09 325 VAL A O 1
ATOM 2549 N N . ASP A 1 326 ? -13.322 -16.481 71.665 1.00 57.28 326 ASP A N 1
ATOM 2550 C CA . ASP A 1 326 ? -12.921 -16.570 73.066 1.00 57.28 326 ASP A CA 1
ATOM 2551 C C . ASP A 1 326 ? -14.185 -16.738 73.920 1.00 57.28 326 ASP A C 1
ATOM 2553 O O . ASP A 1 326 ? -14.903 -15.779 74.207 1.00 57.28 326 ASP A O 1
ATOM 2557 N N . GLN A 1 327 ? -14.511 -17.985 74.265 1.00 58.41 327 GLN A N 1
ATOM 2558 C CA . GLN A 1 327 ? -15.510 -18.283 75.287 1.00 58.41 327 GLN A CA 1
ATOM 2559 C C . GLN A 1 327 ? -14.877 -18.126 76.674 1.00 58.41 327 GLN A C 1
ATOM 2561 O O . GLN A 1 327 ? -14.743 -19.092 77.422 1.00 58.41 327 GLN A O 1
ATOM 2566 N N . SER A 1 328 ? -14.536 -16.897 77.058 1.00 52.84 328 SER A N 1
ATOM 2567 C CA . SER A 1 328 ? -14.386 -16.543 78.470 1.00 52.84 328 SER A CA 1
ATOM 2568 C C . SER A 1 328 ? -15.768 -16.219 79.047 1.00 52.84 328 SER A C 1
ATOM 2570 O O . SER A 1 328 ? -16.114 -15.091 79.393 1.00 52.84 328 SER A O 1
ATOM 2572 N N . SER A 1 329 ? -16.606 -17.254 79.126 1.00 50.28 329 SER A N 1
ATOM 2573 C CA . SER A 1 329 ? -17.846 -17.223 79.891 1.00 50.28 329 SER A CA 1
ATOM 2574 C C . SER A 1 329 ? -17.523 -17.040 81.375 1.00 50.28 329 SER A C 1
ATOM 2576 O O . SER A 1 329 ? -16.996 -17.931 82.035 1.00 50.28 329 SER A O 1
ATOM 2578 N N . THR A 1 330 ? -17.839 -15.841 81.855 1.00 56.59 330 THR A N 1
ATOM 2579 C CA . THR A 1 330 ? -18.215 -15.459 83.216 1.00 56.59 330 THR A CA 1
ATOM 2580 C C . THR A 1 330 ? -18.380 -16.621 84.208 1.00 56.59 330 THR A C 1
ATOM 2582 O O . THR A 1 330 ? -19.338 -17.386 84.118 1.00 56.59 330 THR A O 1
ATOM 2585 N N . VAL A 1 331 ? -17.523 -16.669 85.235 1.00 47.16 331 VAL A N 1
ATOM 2586 C CA . VAL A 1 331 ? -17.836 -17.337 86.508 1.00 47.16 331 VAL A CA 1
ATOM 2587 C C . VAL A 1 331 ? -18.181 -16.252 87.528 1.00 47.16 331 VAL A C 1
ATOM 2589 O O . VAL A 1 331 ? -17.377 -15.372 87.825 1.00 47.16 331 VAL A O 1
ATOM 2592 N N . ILE A 1 332 ? -19.422 -16.300 88.008 1.00 52.41 332 ILE A N 1
ATOM 2593 C CA . ILE A 1 332 ? -19.985 -15.496 89.096 1.00 52.41 332 ILE A CA 1
ATOM 2594 C C . ILE A 1 332 ? -19.978 -16.352 90.379 1.00 52.41 332 ILE A C 1
ATOM 2596 O O . ILE A 1 332 ? -20.413 -17.500 90.309 1.00 52.41 332 ILE A O 1
ATOM 2600 N N . ARG A 1 333 ? -19.633 -15.715 91.519 1.00 43.44 333 ARG A N 1
ATOM 2601 C CA . ARG A 1 333 ? -19.794 -16.117 92.950 1.00 43.44 333 ARG A CA 1
ATOM 2602 C C . ARG A 1 333 ? -18.800 -17.163 93.487 1.00 43.44 333 ARG A C 1
ATOM 2604 O O . ARG A 1 333 ? -18.409 -18.060 92.757 1.00 43.44 333 ARG A O 1
ATOM 2611 N N . GLU A 1 334 ? -18.335 -17.087 94.738 1.00 44.28 334 GLU A N 1
ATOM 2612 C CA . GLU A 1 334 ? -18.850 -16.429 95.965 1.00 44.28 334 GLU A CA 1
ATOM 2613 C C . GLU A 1 334 ? -17.878 -15.443 96.626 1.00 44.28 334 GLU A C 1
ATOM 2615 O O . GLU A 1 334 ? -16.647 -15.650 96.521 1.00 44.28 334 GLU A O 1
#